Protein AF-0000000068866928 (afdb_homodimer)

Structure (mmCIF, N/CA/C/O backbone):
data_AF-0000000068866928-model_v1
#
loop_
_entity.id
_entity.type
_entity.pdbx_description
1 polymer 'YnfA family protein'
#
loop_
_atom_site.group_PDB
_atom_site.id
_atom_site.type_symbol
_atom_site.label_atom_id
_atom_site.label_alt_id
_atom_site.label_comp_id
_atom_site.label_asym_id
_atom_site.label_entity_id
_atom_site.label_seq_id
_atom_site.pdbx_PDB_ins_code
_atom_site.Cartn_x
_atom_site.Cartn_y
_atom_site.Cartn_z
_atom_site.occupancy
_atom_site.B_iso_or_equiv
_atom_site.auth_seq_id
_atom_site.auth_comp_id
_atom_site.auth_asym_id
_atom_site.auth_atom_id
_atom_site.pdbx_PDB_model_num
ATOM 1 N N . MET A 1 1 ? 13.344 -20.25 -12.562 1 47.78 1 MET A N 1
ATOM 2 C CA . MET A 1 1 ? 12.969 -19.422 -13.703 1 47.78 1 MET A CA 1
ATOM 3 C C . MET A 1 1 ? 14.117 -18.516 -14.117 1 47.78 1 MET A C 1
ATOM 5 O O . MET A 1 1 ? 14.695 -17.812 -13.281 1 47.78 1 MET A O 1
ATOM 9 N N . GLN A 1 2 ? 14.828 -18.75 -15.078 1 60.62 2 GLN A N 1
ATOM 10 C CA . GLN A 1 2 ? 15.898 -17.891 -15.562 1 60.62 2 GLN A CA 1
ATOM 11 C C . GLN A 1 2 ? 15.406 -16.469 -15.812 1 60.62 2 GLN A C 1
ATOM 13 O O . GLN A 1 2 ? 14.422 -16.266 -16.531 1 60.62 2 GLN A O 1
ATOM 18 N N . TRP A 1 3 ? 15.758 -15.547 -14.914 1 70.69 3 TRP A N 1
ATOM 19 C CA . TRP A 1 3 ? 15.352 -14.156 -15.055 1 70.69 3 TRP A CA 1
ATOM 20 C C . TRP A 1 3 ? 16.016 -13.516 -16.266 1 70.69 3 TRP A C 1
ATOM 22 O O . TRP A 1 3 ? 17.234 -13.531 -16.406 1 70.69 3 TRP A O 1
ATOM 32 N N . SER A 1 4 ? 15.172 -13.305 -17.344 1 85.62 4 SER A N 1
ATOM 33 C CA . SER A 1 4 ? 15.602 -12.531 -18.516 1 85.62 4 SER A CA 1
ATOM 34 C C . SER A 1 4 ? 15.414 -11.031 -18.281 1 85.62 4 SER A C 1
ATOM 36 O O . SER A 1 4 ? 14.719 -10.625 -17.344 1 85.62 4 SER A O 1
ATOM 38 N N . TYR A 1 5 ? 16.266 -10.242 -18.969 1 88.19 5 TYR A N 1
ATOM 39 C CA . TYR A 1 5 ? 16.156 -8.789 -18.875 1 88.19 5 TYR A CA 1
ATOM 40 C C . TYR A 1 5 ? 14.719 -8.344 -19.078 1 88.19 5 TYR A C 1
ATOM 42 O O . TYR A 1 5 ? 14.266 -7.387 -18.438 1 88.19 5 TYR A O 1
ATOM 50 N N . SER A 1 6 ? 14.07 -9.023 -19.938 1 89.75 6 SER A N 1
ATOM 51 C CA . SER A 1 6 ? 12.688 -8.672 -20.203 1 89.75 6 SER A CA 1
ATOM 52 C C . SER A 1 6 ? 11.805 -8.906 -18.984 1 89.75 6 SER A C 1
ATOM 54 O O . SER A 1 6 ? 10.922 -8.094 -18.688 1 89.75 6 SER A O 1
ATOM 56 N N . ARG A 1 7 ? 11.984 -10.023 -18.359 1 90.75 7 ARG A N 1
ATOM 57 C CA . ARG A 1 7 ? 11.203 -10.336 -17.172 1 90.75 7 ARG A CA 1
ATOM 58 C C . ARG A 1 7 ? 11.492 -9.336 -16.047 1 90.75 7 ARG A C 1
ATOM 60 O O . ARG A 1 7 ? 10.578 -8.898 -15.352 1 90.75 7 ARG A O 1
ATOM 67 N N . ILE A 1 8 ? 12.781 -9.047 -15.883 1 92.94 8 ILE A N 1
ATOM 68 C CA . ILE A 1 8 ? 13.164 -8.078 -14.859 1 92.94 8 ILE A CA 1
ATOM 69 C C . ILE A 1 8 ? 12.5 -6.734 -15.141 1 92.94 8 ILE A C 1
ATOM 71 O O . ILE A 1 8 ? 11.992 -6.082 -14.227 1 92.94 8 ILE A O 1
ATOM 75 N N . ALA A 1 9 ? 12.547 -6.371 -16.391 1 95.31 9 ALA A N 1
ATOM 76 C CA . ALA A 1 9 ? 11.914 -5.117 -16.781 1 95.31 9 ALA A CA 1
ATOM 77 C C . ALA A 1 9 ? 10.406 -5.156 -16.516 1 95.31 9 ALA A C 1
ATOM 79 O O . ALA A 1 9 ? 9.844 -4.191 -16 1 95.31 9 ALA A O 1
ATOM 80 N N . TYR A 1 10 ? 9.773 -6.305 -16.812 1 96.81 10 TYR A N 1
ATOM 81 C CA . TYR A 1 10 ? 8.336 -6.469 -16.625 1 96.81 10 TYR A CA 1
ATOM 82 C C . TYR A 1 10 ? 7.977 -6.355 -15.141 1 96.81 10 TYR A C 1
ATOM 84 O O . TYR A 1 10 ? 7.094 -5.578 -14.773 1 96.81 10 TYR A O 1
ATOM 92 N N . VAL A 1 11 ? 8.672 -6.996 -14.336 1 96.5 11 VAL A N 1
ATOM 93 C CA . VAL A 1 11 ? 8.438 -7 -12.898 1 96.5 11 VAL A CA 1
ATOM 94 C C . VAL A 1 11 ? 8.656 -5.598 -12.336 1 96.5 11 VAL A C 1
ATOM 96 O O . VAL A 1 11 ? 7.848 -5.109 -11.539 1 96.5 11 VAL A O 1
ATOM 99 N N . SER A 1 12 ? 9.742 -4.984 -12.812 1 96.69 12 SER A N 1
ATOM 100 C CA . SER A 1 12 ? 10.07 -3.648 -12.32 1 96.69 12 SER A CA 1
ATOM 101 C C . SER A 1 12 ? 8.992 -2.641 -12.695 1 96.69 12 SER A C 1
ATOM 103 O O . SER A 1 12 ? 8.625 -1.788 -11.883 1 96.69 12 SER A O 1
ATOM 105 N N . ILE A 1 13 ? 8.539 -2.734 -13.922 1 97.44 13 ILE A N 1
ATOM 106 C CA . ILE A 1 13 ? 7.523 -1.803 -14.383 1 97.44 13 ILE A CA 1
ATOM 107 C C . ILE A 1 13 ? 6.238 -1.996 -13.578 1 97.44 13 ILE A C 1
ATOM 109 O O . ILE A 1 13 ? 5.602 -1.022 -13.172 1 97.44 13 ILE A O 1
ATOM 113 N N . LEU A 1 14 ? 5.855 -3.256 -13.289 1 98.12 14 LEU A N 1
ATOM 114 C CA . LEU A 1 14 ? 4.645 -3.521 -12.523 1 98.12 14 LEU A CA 1
ATOM 115 C C . LEU A 1 14 ? 4.789 -3.016 -11.086 1 98.12 14 LEU A C 1
ATOM 117 O O . LEU A 1 14 ? 3.836 -2.484 -10.516 1 98.12 14 LEU A O 1
ATOM 121 N N . PHE A 1 15 ? 6.008 -3.15 -10.523 1 98 15 PHE A N 1
ATOM 122 C CA . PHE A 1 15 ? 6.234 -2.607 -9.188 1 98 15 PHE A CA 1
ATOM 123 C C . PHE A 1 15 ? 6.121 -1.088 -9.195 1 98 15 PHE A C 1
ATOM 125 O O . PHE A 1 15 ? 5.566 -0.498 -8.258 1 98 15 PHE A O 1
ATOM 132 N N . PHE A 1 16 ? 6.668 -0.508 -10.211 1 97.81 16 PHE A N 1
ATOM 133 C CA . PHE A 1 16 ? 6.605 0.945 -10.32 1 97.81 16 PHE A CA 1
ATOM 134 C C . PHE A 1 16 ? 5.164 1.419 -10.438 1 97.81 16 PHE A C 1
ATOM 136 O O . PHE A 1 16 ? 4.75 2.348 -9.742 1 97.81 16 PHE A O 1
ATOM 143 N N . VAL A 1 17 ? 4.398 0.777 -11.305 1 98.19 17 VAL A N 1
ATOM 144 C CA . VAL A 1 17 ? 2.996 1.132 -11.5 1 98.19 17 VAL A CA 1
ATOM 145 C C . VAL A 1 17 ? 2.219 0.921 -10.203 1 98.19 17 VAL A C 1
ATOM 147 O O . VAL A 1 17 ? 1.403 1.763 -9.82 1 98.19 17 VAL A O 1
ATOM 150 N N . ALA A 1 18 ? 2.42 -0.19 -9.516 1 98.44 18 ALA A N 1
ATOM 151 C CA . ALA A 1 18 ? 1.763 -0.458 -8.234 1 98.44 18 ALA A CA 1
ATOM 152 C C . ALA A 1 18 ? 2.07 0.638 -7.223 1 98.44 18 ALA A C 1
ATOM 154 O O . ALA A 1 18 ? 1.166 1.146 -6.555 1 98.44 18 ALA A O 1
ATOM 155 N N . GLY A 1 19 ? 3.365 1.014 -7.125 1 97.56 19 GLY A N 1
ATOM 156 C CA . GLY A 1 19 ? 3.77 2.057 -6.195 1 97.56 19 GLY A CA 1
ATOM 157 C C . GLY A 1 19 ? 3.109 3.393 -6.473 1 97.56 19 GLY A C 1
ATOM 158 O O . GLY A 1 19 ? 2.635 4.062 -5.555 1 97.56 19 GLY A O 1
ATOM 159 N N . VAL A 1 20 ? 3.078 3.76 -7.762 1 97.69 20 VAL A N 1
ATOM 160 C CA . VAL A 1 20 ? 2.463 5.027 -8.133 1 97.69 20 VAL A CA 1
ATOM 161 C C . VAL A 1 20 ? 0.973 5 -7.797 1 97.69 20 VAL A C 1
ATOM 163 O O . VAL A 1 20 ? 0.433 5.973 -7.266 1 97.69 20 VAL A O 1
ATOM 166 N N . ALA A 1 21 ? 0.333 3.938 -8.094 1 98.44 21 ALA A N 1
ATOM 167 C CA . ALA A 1 21 ? -1.096 3.824 -7.812 1 98.44 21 ALA A CA 1
ATOM 168 C C . ALA A 1 21 ? -1.36 3.834 -6.312 1 98.44 21 ALA A C 1
ATOM 170 O O . ALA A 1 21 ? -2.283 4.504 -5.84 1 98.44 21 ALA A O 1
ATOM 171 N N . GLU A 1 22 ? -0.583 3.066 -5.574 1 98.12 22 GLU A N 1
ATOM 172 C CA . GLU A 1 22 ? -0.757 2.99 -4.125 1 98.12 22 GLU A CA 1
ATOM 173 C C . GLU A 1 22 ? -0.469 4.336 -3.463 1 98.12 22 GLU A C 1
ATOM 175 O O . GLU A 1 22 ? -1.31 4.867 -2.736 1 98.12 22 GLU A O 1
ATOM 180 N N . ILE A 1 23 ? 0.694 4.895 -3.719 1 97.5 23 ILE A N 1
ATOM 181 C CA . ILE A 1 23 ? 1.122 6.148 -3.102 1 97.5 23 ILE A CA 1
ATOM 182 C C . ILE A 1 23 ? 0.256 7.297 -3.613 1 97.5 23 ILE A C 1
ATOM 184 O O . ILE A 1 23 ? -0.23 8.109 -2.826 1 97.5 23 ILE A O 1
ATOM 188 N N . GLY A 1 24 ? 0.06 7.352 -4.926 1 97.38 24 GLY A N 1
ATOM 189 C CA . GLY A 1 24 ? -0.782 8.383 -5.508 1 97.38 24 GLY A CA 1
ATOM 190 C C . GLY A 1 24 ? -2.217 8.328 -5.016 1 97.38 24 GLY A C 1
ATOM 191 O O . GLY A 1 24 ? -2.836 9.367 -4.777 1 97.38 24 GLY A O 1
ATOM 192 N N . GLY A 1 25 ? -2.762 7.102 -4.961 1 98.38 25 GLY A N 1
ATOM 193 C CA . GLY A 1 25 ? -4.102 6.953 -4.414 1 98.38 25 GLY A CA 1
ATOM 194 C C . GLY A 1 25 ? -4.215 7.43 -2.977 1 98.38 25 GLY A C 1
ATOM 195 O O . GLY A 1 25 ? -5.145 8.164 -2.631 1 98.38 25 GLY A O 1
ATOM 196 N N . GLY A 1 26 ? -3.297 7 -2.15 1 97.94 26 GLY A N 1
ATOM 197 C CA . GLY A 1 26 ? -3.264 7.48 -0.778 1 97.94 26 GLY A CA 1
ATOM 198 C C . GLY A 1 26 ? -3.105 8.984 -0.678 1 97.94 26 GLY A C 1
ATOM 199 O O . GLY A 1 26 ? -3.732 9.625 0.168 1 97.94 26 GLY A O 1
ATOM 200 N N . TRP A 1 27 ? -2.252 9.484 -1.538 1 97.12 27 TRP A N 1
ATOM 201 C CA . TRP A 1 27 ? -2.012 10.922 -1.559 1 97.12 27 TRP A CA 1
ATOM 202 C C . TRP A 1 27 ? -3.289 11.688 -1.903 1 97.12 27 TRP A C 1
ATOM 204 O O . TRP A 1 27 ? -3.582 12.727 -1.306 1 97.12 27 TRP A O 1
ATOM 214 N N . LEU A 1 28 ? -4.062 11.203 -2.855 1 98.06 28 LEU A N 1
ATOM 215 C CA . LEU A 1 28 ? -5.316 11.844 -3.229 1 98.06 28 LEU A CA 1
ATOM 216 C C . LEU A 1 28 ? -6.293 11.859 -2.057 1 98.06 28 LEU A C 1
ATOM 218 O O . LEU A 1 28 ? -6.957 12.867 -1.806 1 98.06 28 LEU A O 1
ATOM 222 N N . VAL A 1 29 ? -6.375 10.781 -1.363 1 98.56 29 VAL A N 1
ATOM 223 C CA . VAL A 1 29 ? -7.234 10.719 -0.187 1 98.56 29 VAL A CA 1
ATOM 224 C C . VAL A 1 29 ? -6.746 11.711 0.865 1 98.56 29 VAL A C 1
ATOM 226 O O . VAL A 1 29 ? -7.543 12.438 1.463 1 98.56 29 VAL A O 1
ATOM 229 N N . TRP A 1 30 ? -5.426 11.758 1.027 1 97.69 30 TRP A N 1
ATOM 230 C CA . TRP A 1 30 ? -4.785 12.688 1.951 1 97.69 30 TRP A CA 1
ATOM 231 C C . TRP A 1 30 ? -5.148 14.133 1.611 1 97.69 30 TRP A C 1
ATOM 233 O O . TRP A 1 30 ? -5.477 14.922 2.5 1 97.69 30 TRP A O 1
ATOM 243 N N . GLN A 1 31 ? -5.164 14.453 0.344 1 97.19 31 GLN A N 1
ATOM 244 C CA . GLN A 1 31 ? -5.5 15.805 -0.1 1 97.19 31 GLN A CA 1
ATOM 245 C C . GLN A 1 31 ? -6.934 16.172 0.275 1 97.19 31 GLN A C 1
ATOM 247 O O . GLN A 1 31 ? -7.199 17.281 0.718 1 97.19 31 GLN A O 1
ATOM 252 N N . ALA A 1 32 ? -7.773 15.281 0.101 1 97.88 32 ALA A N 1
ATOM 253 C CA . ALA A 1 32 ? -9.188 15.531 0.375 1 97.88 32 ALA A CA 1
ATOM 254 C C . ALA A 1 32 ? -9.438 15.68 1.873 1 97.88 32 ALA A C 1
ATOM 256 O O . ALA A 1 32 ? -10.258 16.5 2.291 1 97.88 32 ALA A O 1
ATOM 257 N N . VAL A 1 33 ? -8.711 14.984 2.646 1 97.69 33 VAL A N 1
ATOM 258 C CA . VAL A 1 33 ? -9.031 14.891 4.066 1 97.69 33 VAL A CA 1
ATOM 259 C C . VAL A 1 33 ? -8.203 15.906 4.852 1 97.69 33 VAL A C 1
ATOM 261 O O . VAL A 1 33 ? -8.711 16.531 5.785 1 97.69 33 VAL A O 1
ATOM 264 N N . ARG A 1 34 ? -6.934 16.094 4.383 1 96.06 34 ARG A N 1
ATOM 265 C CA . ARG A 1 34 ? -6.023 16.859 5.227 1 96.06 34 ARG A CA 1
ATOM 266 C C . ARG A 1 34 ? -5.699 18.203 4.594 1 96.06 34 ARG A C 1
ATOM 268 O O . ARG A 1 34 ? -5.273 19.125 5.285 1 96.06 34 ARG A O 1
ATOM 275 N N . GLU A 1 35 ? -5.895 18.312 3.344 1 94.75 35 GLU A N 1
ATOM 276 C CA . GLU A 1 35 ? -5.379 19.484 2.66 1 94.75 35 GLU A CA 1
ATOM 277 C C . GLU A 1 35 ? -6.504 20.281 2.012 1 94.75 35 GLU A C 1
ATOM 279 O O . GLU A 1 35 ? -6.285 20.984 1.02 1 94.75 35 GLU A O 1
ATOM 284 N N . GLN A 1 36 ? -7.758 20.078 2.418 1 95 36 GLN A N 1
ATOM 285 C CA . GLN A 1 36 ? -8.914 20.891 2.076 1 95 36 GLN A CA 1
ATOM 286 C C . GLN A 1 36 ? -9.234 20.812 0.587 1 95 36 GLN A C 1
ATOM 288 O O . GLN A 1 36 ? -9.734 21.766 -0.005 1 95 36 GLN A O 1
ATOM 293 N N . LYS A 1 37 ? -8.812 19.828 -0.097 1 96.62 37 LYS A N 1
ATOM 294 C CA . LYS A 1 37 ? -9.242 19.578 -1.469 1 96.62 37 LYS A CA 1
ATOM 295 C C . LYS A 1 37 ? -10.648 18.984 -1.503 1 96.62 37 LYS A C 1
ATOM 297 O O . LYS A 1 37 ? -11.172 18.562 -0.473 1 96.62 37 LYS A O 1
ATOM 302 N N . PRO A 1 38 ? -11.273 19.156 -2.676 1 98.19 38 PRO A N 1
ATOM 303 C CA . PRO A 1 38 ? -12.648 18.641 -2.766 1 98.19 38 PRO A CA 1
ATOM 304 C C . PRO A 1 38 ? -12.742 17.156 -2.439 1 98.19 38 PRO A C 1
ATOM 306 O O . PRO A 1 38 ? -11.773 16.406 -2.631 1 98.19 38 PRO A O 1
ATOM 309 N N . ARG A 1 39 ? -13.852 16.75 -1.96 1 97.31 39 ARG A N 1
ATOM 310 C CA . ARG A 1 39 ? -14.094 15.383 -1.49 1 97.31 39 ARG A CA 1
ATOM 311 C C . ARG A 1 39 ? -13.914 14.375 -2.619 1 97.31 39 ARG A C 1
ATOM 313 O O . ARG A 1 39 ? -13.539 13.227 -2.379 1 97.31 39 ARG A O 1
ATOM 320 N N . TRP A 1 40 ? -14.164 14.828 -3.842 1 98.25 40 TRP A N 1
ATOM 321 C CA . TRP A 1 40 ? -14.086 13.859 -4.934 1 98.25 40 TRP A CA 1
ATOM 322 C C . TRP A 1 40 ? -12.648 13.383 -5.133 1 98.25 40 TRP A C 1
ATOM 324 O O . TRP A 1 40 ? -12.414 12.352 -5.77 1 98.25 40 TRP A O 1
ATOM 334 N N . TRP A 1 41 ? -11.602 14 -4.609 1 98.56 41 TRP A N 1
ATOM 335 C CA . TRP A 1 41 ? -10.234 13.5 -4.613 1 98.56 41 TRP A CA 1
ATOM 336 C C . TRP A 1 41 ? -10.133 12.18 -3.85 1 98.56 41 TRP A C 1
ATOM 338 O O . TRP A 1 41 ? -9.344 11.305 -4.211 1 98.56 41 TRP A O 1
ATOM 348 N N . ALA A 1 42 ? -10.938 12.07 -2.807 1 98.69 42 ALA A N 1
ATOM 349 C CA . ALA A 1 42 ? -10.945 10.828 -2.045 1 98.69 42 ALA A CA 1
ATOM 350 C C . ALA A 1 42 ? -11.586 9.703 -2.848 1 98.69 42 ALA A C 1
ATOM 352 O O . ALA A 1 42 ? -11.156 8.547 -2.762 1 98.69 42 ALA A O 1
ATOM 353 N N . VAL A 1 43 ? -12.625 10.047 -3.582 1 98.69 43 VAL A N 1
ATOM 354 C CA . VAL A 1 43 ? -13.281 9.062 -4.43 1 98.69 43 VAL A CA 1
ATOM 355 C C . VAL A 1 43 ? -12.32 8.578 -5.512 1 98.69 43 VAL A C 1
ATOM 357 O O . VAL A 1 43 ? -12.172 7.375 -5.73 1 98.69 43 VAL A O 1
ATOM 360 N N . ALA A 1 44 ? -11.672 9.547 -6.152 1 98.75 44 ALA A N 1
ATOM 361 C CA . ALA A 1 44 ? -10.664 9.211 -7.16 1 98.75 44 ALA A CA 1
ATOM 362 C C . ALA A 1 44 ? -9.539 8.383 -6.551 1 98.75 44 ALA A C 1
ATOM 364 O O . ALA A 1 44 ? -9.109 7.379 -7.133 1 98.75 44 ALA A O 1
ATOM 365 N N . GLY A 1 45 ? -9.062 8.781 -5.355 1 98.81 45 GLY A N 1
ATOM 366 C CA . GLY A 1 45 ? -8.016 8.031 -4.668 1 98.81 45 GLY A CA 1
ATOM 367 C C . GLY A 1 45 ? -8.422 6.613 -4.32 1 98.81 45 GLY A C 1
ATOM 368 O O . GLY A 1 45 ? -7.641 5.68 -4.492 1 98.81 45 GLY A O 1
ATOM 369 N N . GLY A 1 46 ? -9.648 6.449 -3.826 1 98.81 46 GLY A N 1
ATOM 370 C CA . GLY A 1 46 ? -10.18 5.121 -3.562 1 98.81 46 GLY A CA 1
ATOM 371 C C . GLY A 1 46 ? -10.195 4.23 -4.793 1 98.81 46 GLY A C 1
ATOM 372 O O . GLY A 1 46 ? -9.797 3.064 -4.727 1 98.81 46 GLY A O 1
ATOM 373 N N . ALA A 1 47 ? -10.695 4.805 -5.93 1 98.81 47 ALA A N 1
ATOM 374 C CA . ALA A 1 47 ? -10.719 4.051 -7.18 1 98.81 47 ALA A CA 1
ATOM 375 C C . ALA A 1 47 ? -9.312 3.627 -7.594 1 98.81 47 ALA A C 1
ATOM 377 O O . ALA A 1 47 ? -9.102 2.494 -8.031 1 98.81 47 ALA A O 1
ATOM 378 N N . VAL A 1 48 ? -8.352 4.5 -7.449 1 98.88 48 VAL A N 1
ATOM 379 C CA . VAL A 1 48 ? -6.961 4.219 -7.805 1 98.88 48 VAL A CA 1
ATOM 380 C C . VAL A 1 48 ? -6.41 3.123 -6.895 1 98.88 48 VAL A C 1
ATOM 382 O O . VAL A 1 48 ? -5.68 2.238 -7.352 1 98.88 48 VAL A O 1
ATOM 385 N N . LEU A 1 49 ? -6.789 3.145 -5.621 1 98.88 49 LEU A N 1
ATOM 386 C CA . LEU A 1 49 ? -6.336 2.135 -4.672 1 98.88 49 LEU A CA 1
ATOM 387 C C . LEU A 1 49 ? -6.922 0.768 -5.016 1 98.88 49 LEU A C 1
ATOM 389 O O . LEU A 1 49 ? -6.254 -0.256 -4.852 1 98.88 49 LEU A O 1
ATOM 393 N N . VAL A 1 50 ? -8.141 0.76 -5.453 1 98.88 50 VAL A N 1
ATOM 394 C CA . VAL A 1 50 ? -8.727 -0.501 -5.898 1 98.88 50 VAL A CA 1
ATOM 395 C C . VAL A 1 50 ? -7.949 -1.034 -7.098 1 98.88 50 VAL A C 1
ATOM 397 O O . VAL A 1 50 ? -7.613 -2.219 -7.152 1 98.88 50 VAL A O 1
ATOM 400 N N . LEU A 1 51 ? -7.672 -0.158 -8.055 1 98.69 51 LEU A N 1
ATOM 401 C CA . LEU A 1 51 ? -6.883 -0.56 -9.211 1 98.69 51 LEU A CA 1
ATOM 402 C C . LEU A 1 51 ? -5.516 -1.083 -8.789 1 98.69 51 LEU A C 1
ATOM 404 O O . LEU A 1 51 ? -5.023 -2.07 -9.336 1 98.69 51 LEU A O 1
ATOM 408 N N . TYR A 1 52 ? -4.824 -0.41 -7.797 1 98.75 52 TYR A N 1
ATOM 409 C CA . TYR A 1 52 ? -3.561 -0.884 -7.238 1 98.75 52 TYR A CA 1
ATOM 410 C C . TYR A 1 52 ? -3.67 -2.34 -6.801 1 98.75 52 TYR A C 1
ATOM 412 O O . TYR A 1 52 ? -2.75 -3.133 -7.023 1 98.75 52 TYR A O 1
ATOM 420 N N . GLY A 1 53 ? -4.754 -2.742 -6.137 1 98.56 53 GLY A N 1
ATOM 421 C CA . GLY A 1 53 ? -4.93 -4.094 -5.629 1 98.56 53 GLY A CA 1
ATOM 422 C C . GLY A 1 53 ? -4.844 -5.152 -6.711 1 98.56 53 GLY A C 1
ATOM 423 O O . GLY A 1 53 ? -4.547 -6.312 -6.43 1 98.56 53 GLY A O 1
ATOM 424 N N . PHE A 1 54 ? -5.098 -4.766 -7.988 1 98.75 54 PHE A N 1
ATOM 425 C CA . PHE A 1 54 ? -5.098 -5.727 -9.086 1 98.75 54 PHE A CA 1
ATOM 426 C C . PHE A 1 54 ? -3.719 -5.809 -9.734 1 98.75 54 PHE A C 1
ATOM 428 O O . PHE A 1 54 ? -3.393 -6.797 -10.391 1 98.75 54 PHE A O 1
ATOM 435 N N . VAL A 1 55 ? -2.877 -4.855 -9.562 1 98.56 55 VAL A N 1
ATOM 436 C CA . VAL A 1 55 ? -1.59 -4.797 -10.25 1 98.56 55 VAL A CA 1
ATOM 437 C C . VAL A 1 55 ? -0.698 -5.941 -9.773 1 98.56 55 VAL A C 1
ATOM 439 O O . VAL A 1 55 ? -0.079 -6.633 -10.578 1 98.56 55 VAL A O 1
ATOM 442 N N . PRO A 1 56 ? -0.582 -6.254 -8.422 1 97.62 56 PRO A N 1
ATOM 443 C CA . PRO A 1 56 ? 0.246 -7.371 -7.961 1 97.62 56 PRO A CA 1
ATOM 444 C C . PRO A 1 56 ? -0.176 -8.711 -8.57 1 97.62 56 PRO A C 1
ATOM 446 O O . PRO A 1 56 ? 0.651 -9.609 -8.719 1 97.62 56 PRO A O 1
ATOM 449 N N . THR A 1 57 ? -1.414 -8.812 -8.938 1 98.06 57 THR A N 1
ATOM 450 C CA . THR A 1 57 ? -1.889 -10.086 -9.469 1 98.06 57 THR A CA 1
ATOM 451 C C . THR A 1 57 ? -1.325 -10.336 -10.867 1 98.06 57 THR A C 1
ATOM 453 O O . THR A 1 57 ? -1.401 -11.453 -11.383 1 98.06 57 THR A O 1
ATOM 456 N N . LEU A 1 58 ? -0.712 -9.383 -11.469 1 97.62 58 LEU A N 1
ATOM 457 C CA . LEU A 1 58 ? -0.13 -9.508 -12.797 1 97.62 58 LEU A CA 1
ATOM 458 C C . LEU A 1 58 ? 1.328 -9.945 -12.711 1 97.62 58 LEU A C 1
ATOM 460 O O . LEU A 1 58 ? 1.957 -10.227 -13.734 1 97.62 58 LEU A O 1
ATOM 464 N N . GLN A 1 59 ? 1.834 -10.039 -11.523 1 97 59 GLN A N 1
ATOM 465 C CA . GLN A 1 59 ? 3.232 -10.406 -11.312 1 97 59 GLN A CA 1
ATOM 466 C C . GLN A 1 59 ? 3.459 -11.891 -11.562 1 97 59 GLN A C 1
ATOM 468 O O . GLN A 1 59 ? 2.586 -12.711 -11.281 1 97 59 GLN A O 1
ATOM 473 N N . PRO A 1 60 ? 4.621 -12.25 -12.047 1 94.12 60 PRO A N 1
ATOM 474 C CA . PRO A 1 60 ? 4.898 -13.672 -12.289 1 94.12 60 PRO A CA 1
ATOM 475 C C . PRO A 1 60 ? 5.184 -14.438 -11 1 94.12 60 PRO A C 1
ATOM 477 O O . PRO A 1 60 ? 5.117 -15.672 -10.984 1 94.12 60 PRO A O 1
ATOM 480 N N . LEU A 1 61 ? 5.543 -13.781 -9.961 1 88.38 61 LEU A N 1
ATOM 481 C CA . LEU A 1 61 ? 5.734 -14.43 -8.664 1 88.38 61 LEU A CA 1
ATOM 482 C C . LEU A 1 61 ? 4.414 -14.961 -8.125 1 88.38 61 LEU A C 1
ATOM 484 O O . LEU A 1 61 ? 3.389 -14.281 -8.188 1 88.38 61 LEU A O 1
ATOM 488 N N . ASN A 1 62 ? 4.434 -16.156 -7.582 1 88.94 62 ASN A N 1
ATOM 489 C CA . ASN A 1 62 ? 3.191 -16.812 -7.191 1 88.94 62 ASN A CA 1
ATOM 490 C C . ASN A 1 62 ? 2.996 -16.797 -5.68 1 88.94 62 ASN A C 1
ATOM 492 O O . ASN A 1 62 ? 1.983 -17.281 -5.168 1 88.94 62 ASN A O 1
ATOM 496 N N . ASP A 1 63 ? 3.871 -16.25 -4.984 1 87.75 63 ASP A N 1
ATOM 497 C CA . ASP A 1 63 ? 3.783 -16.156 -3.531 1 87.75 63 ASP A CA 1
ATOM 498 C C . ASP A 1 63 ? 3.49 -14.719 -3.094 1 87.75 63 ASP A C 1
ATOM 500 O O . ASP A 1 63 ? 4.355 -13.844 -3.191 1 87.75 63 ASP A O 1
ATOM 504 N N . PHE A 1 64 ? 2.277 -14.555 -2.572 1 91.94 64 PHE A N 1
ATOM 505 C CA . PHE A 1 64 ? 1.803 -13.219 -2.244 1 91.94 64 PHE A CA 1
ATOM 506 C C . PHE A 1 64 ? 2.699 -12.562 -1.196 1 91.94 64 PHE A C 1
ATOM 508 O O . PHE A 1 64 ? 3.135 -11.422 -1.366 1 91.94 64 PHE A O 1
ATOM 515 N N . GLY A 1 65 ? 2.969 -13.289 -0.097 1 89.25 65 GLY A N 1
ATOM 516 C CA . GLY A 1 65 ? 3.787 -12.734 0.969 1 89.25 65 GLY A CA 1
ATOM 517 C C . GLY A 1 65 ? 5.16 -12.297 0.499 1 89.25 65 GLY A C 1
ATOM 518 O O . GLY A 1 65 ? 5.629 -11.211 0.851 1 89.25 65 GLY A O 1
ATOM 519 N N . ARG A 1 66 ? 5.77 -13.117 -0.317 1 88.44 66 ARG A N 1
ATOM 520 C CA . ARG A 1 66 ? 7.078 -12.797 -0.87 1 88.44 66 ARG A CA 1
ATOM 521 C C . ARG A 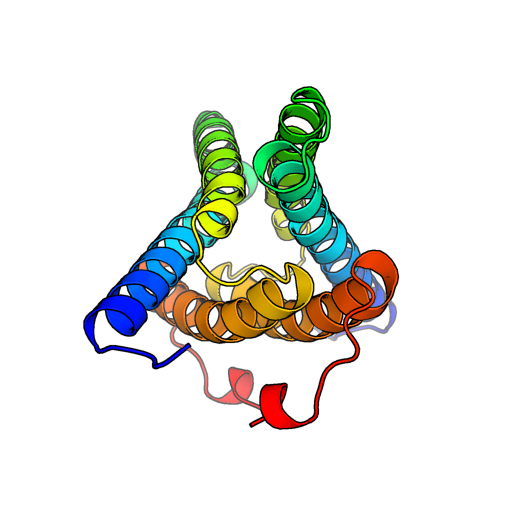1 66 ? 6.992 -11.602 -1.818 1 88.44 66 ARG A C 1
ATOM 523 O O . ARG A 1 66 ? 7.863 -10.734 -1.812 1 88.44 66 ARG A O 1
ATOM 530 N N . LEU A 1 67 ? 6.031 -11.625 -2.615 1 93.31 67 LEU A N 1
ATOM 531 C CA . LEU A 1 67 ? 5.824 -10.539 -3.566 1 93.31 67 LEU A CA 1
ATOM 532 C C . LEU A 1 67 ? 5.711 -9.203 -2.846 1 93.31 67 LEU A C 1
ATOM 534 O O . LEU A 1 67 ? 6.367 -8.227 -3.225 1 93.31 67 LEU A O 1
ATOM 538 N N . TYR A 1 68 ? 4.898 -9.188 -1.787 1 95.25 68 TYR A N 1
ATOM 539 C CA . TYR A 1 68 ? 4.684 -7.945 -1.051 1 95.25 68 TYR A CA 1
ATOM 540 C C . TYR A 1 68 ? 5.941 -7.543 -0.291 1 95.25 68 TYR A C 1
ATOM 542 O O . TYR A 1 68 ? 6.23 -6.352 -0.148 1 95.25 68 TYR A O 1
ATOM 550 N N . ALA A 1 69 ? 6.734 -8.484 0.152 1 91.88 69 ALA A N 1
ATOM 551 C CA . ALA A 1 69 ? 7.98 -8.156 0.842 1 91.88 69 ALA A CA 1
ATOM 552 C C . ALA A 1 69 ? 8.969 -7.492 -0.103 1 91.88 69 ALA A C 1
ATOM 554 O O . ALA A 1 69 ? 9.609 -6.496 0.256 1 91.88 69 ALA A O 1
ATOM 555 N N . VAL A 1 70 ? 9.086 -7.996 -1.261 1 92.25 70 VAL A N 1
ATOM 556 C CA . VAL A 1 70 ? 9.977 -7.418 -2.258 1 92.25 70 VAL A CA 1
ATOM 557 C C . VAL A 1 70 ? 9.469 -6.043 -2.682 1 92.25 70 VAL A C 1
ATOM 559 O O . VAL A 1 70 ? 10.242 -5.09 -2.785 1 92.25 70 VAL A O 1
ATOM 562 N N . TYR A 1 71 ? 8.25 -5.977 -2.805 1 95.44 71 TYR A N 1
ATOM 563 C CA . TYR A 1 71 ? 7.621 -4.719 -3.189 1 95.44 71 TYR A CA 1
ATOM 564 C C . TYR A 1 71 ? 7.844 -3.65 -2.127 1 95.44 71 TYR A C 1
ATOM 566 O O . TYR A 1 71 ? 8.008 -2.473 -2.449 1 95.44 71 TYR A O 1
ATOM 574 N N . GLY A 1 72 ? 7.746 -4.027 -0.842 1 93.38 72 GLY A N 1
ATOM 575 C CA . GLY A 1 72 ? 7.957 -3.072 0.235 1 93.38 72 GLY A CA 1
ATOM 576 C C . GLY A 1 72 ? 9.258 -2.301 0.103 1 93.38 72 GLY A C 1
ATOM 577 O O . GLY A 1 72 ? 9.312 -1.113 0.431 1 93.38 72 GLY A O 1
ATOM 578 N N . GLY A 1 73 ? 10.266 -3.008 -0.359 1 90.94 73 GLY A N 1
ATOM 579 C CA . GLY A 1 73 ? 11.523 -2.318 -0.601 1 90.94 73 GLY A CA 1
ATOM 580 C C . GLY A 1 73 ? 11.406 -1.228 -1.649 1 90.94 73 GLY A C 1
ATOM 581 O O . GLY A 1 73 ? 11.891 -0.112 -1.446 1 90.94 73 GLY A O 1
ATOM 582 N N . VAL A 1 74 ? 10.82 -1.476 -2.717 1 93.88 74 VAL A N 1
ATOM 583 C CA . VAL A 1 74 ? 10.602 -0.517 -3.795 1 93.88 74 VAL A CA 1
ATOM 584 C C . VAL A 1 74 ? 9.719 0.626 -3.303 1 93.88 74 VAL A C 1
ATOM 586 O O . VAL A 1 74 ? 9.984 1.795 -3.592 1 93.88 74 VAL A O 1
ATOM 589 N N . PHE A 1 75 ? 8.836 0.317 -2.521 1 94.88 75 PHE A N 1
ATOM 590 C CA . PHE A 1 75 ? 7.863 1.25 -1.97 1 94.88 75 PHE A CA 1
ATOM 591 C C . PHE A 1 75 ? 8.555 2.342 -1.162 1 94.88 75 PHE A C 1
ATOM 593 O O . PHE A 1 75 ? 8.211 3.52 -1.276 1 94.88 75 PHE A O 1
ATOM 600 N N . ILE A 1 76 ? 9.461 1.964 -0.354 1 92.69 76 ILE A N 1
ATOM 601 C CA . ILE A 1 76 ? 10.156 2.926 0.494 1 92.69 76 ILE A CA 1
ATOM 602 C C . ILE A 1 76 ? 10.859 3.965 -0.376 1 92.69 76 ILE A C 1
ATOM 604 O O . ILE A 1 76 ? 10.727 5.168 -0.148 1 92.69 76 ILE A O 1
ATOM 608 N N . GLY A 1 77 ? 11.602 3.479 -1.375 1 91.88 77 GLY A N 1
ATOM 609 C CA . GLY A 1 77 ? 12.266 4.398 -2.283 1 91.88 77 GLY A CA 1
ATOM 610 C C . GLY A 1 77 ? 11.305 5.32 -3.01 1 91.88 77 GLY A C 1
ATOM 611 O O . GLY A 1 77 ? 11.539 6.527 -3.098 1 91.88 77 GLY A O 1
ATOM 612 N N . MET A 1 78 ? 10.258 4.789 -3.451 1 95.25 78 MET A N 1
ATOM 613 C CA . MET A 1 78 ? 9.281 5.566 -4.203 1 95.25 78 MET A CA 1
ATOM 614 C C . MET A 1 78 ? 8.578 6.578 -3.299 1 95.25 78 MET A C 1
ATOM 616 O O . MET A 1 78 ? 8.203 7.664 -3.746 1 95.25 78 MET A O 1
ATOM 620 N N . SER A 1 79 ? 8.414 6.262 -2.043 1 92.81 79 SER A N 1
ATOM 621 C CA . SER A 1 79 ? 7.773 7.191 -1.124 1 92.81 79 SER A CA 1
ATOM 622 C C . SER A 1 79 ? 8.633 8.438 -0.908 1 92.81 79 SER A C 1
ATOM 624 O O . SER A 1 79 ? 8.102 9.547 -0.79 1 92.81 79 SER A O 1
ATOM 626 N N . PHE A 1 80 ? 9.93 8.258 -0.785 1 88.44 80 PHE A N 1
ATOM 627 C CA . PHE A 1 80 ? 10.812 9.406 -0.637 1 88.44 80 PHE A CA 1
ATOM 628 C C . PHE A 1 80 ? 10.789 10.273 -1.893 1 88.44 80 PHE A C 1
ATOM 630 O O . PHE A 1 80 ? 10.734 11.5 -1.806 1 88.44 80 PHE A O 1
ATOM 637 N N . VAL A 1 81 ? 10.906 9.617 -3.031 1 92.06 81 VAL A N 1
ATOM 638 C CA . VAL A 1 81 ? 10.875 10.336 -4.297 1 92.06 81 VAL A CA 1
ATOM 639 C C . VAL A 1 81 ? 9.562 11.109 -4.418 1 92.06 81 VAL A C 1
ATOM 641 O O . VAL A 1 81 ? 9.547 12.266 -4.828 1 92.06 81 VAL A O 1
ATOM 644 N N . TRP A 1 82 ? 8.453 10.508 -3.998 1 92.44 82 TRP A N 1
ATOM 645 C CA . TRP A 1 82 ? 7.141 11.141 -4.031 1 92.44 82 TRP A CA 1
ATOM 646 C C . TRP A 1 82 ? 7.113 12.383 -3.143 1 92.44 82 TRP A C 1
ATOM 648 O O . TRP A 1 82 ? 6.645 13.445 -3.559 1 92.44 82 TRP A O 1
ATOM 658 N N . GLY A 1 83 ? 7.582 12.219 -1.952 1 86.25 83 GLY A N 1
ATOM 659 C CA . GLY A 1 83 ? 7.648 13.352 -1.045 1 86.25 83 GLY A CA 1
ATOM 660 C C . GLY A 1 83 ? 8.469 14.508 -1.589 1 86.25 83 GLY A C 1
ATOM 661 O O . GLY A 1 83 ? 8.094 15.672 -1.431 1 86.25 83 GLY A O 1
ATOM 662 N N . TYR A 1 84 ? 9.523 14.148 -2.168 1 85.81 84 TYR A N 1
ATOM 663 C CA . TYR A 1 84 ? 10.391 15.164 -2.754 1 85.81 84 TYR A CA 1
ATOM 664 C C . TYR A 1 84 ? 9.688 15.898 -3.889 1 85.81 84 TYR A C 1
ATOM 666 O O . TYR A 1 84 ? 9.742 17.125 -3.967 1 85.81 84 TYR A O 1
ATOM 674 N N . LEU A 1 85 ? 9 15.227 -4.695 1 87.38 85 LEU A N 1
ATOM 675 C CA . LEU A 1 85 ? 8.406 15.781 -5.906 1 87.38 85 LEU A CA 1
ATOM 676 C C . LEU A 1 85 ? 7.098 16.5 -5.586 1 87.38 85 LEU A C 1
ATOM 678 O O . LEU A 1 85 ? 6.777 17.516 -6.195 1 87.38 85 LEU A O 1
ATOM 682 N N . PHE A 1 86 ? 6.324 16.016 -4.613 1 83.88 86 PHE A N 1
ATOM 683 C CA . PHE A 1 86 ? 4.949 16.484 -4.492 1 83.88 86 PHE A CA 1
ATOM 684 C C . PHE A 1 86 ? 4.738 17.203 -3.168 1 83.88 86 PHE A C 1
ATOM 686 O O . PHE A 1 86 ? 3.852 18.047 -3.053 1 83.88 86 PHE A O 1
ATOM 693 N N . ASP A 1 87 ? 5.551 16.828 -2.18 1 76.06 87 ASP A N 1
ATOM 694 C CA . ASP A 1 87 ? 5.305 17.422 -0.869 1 76.06 87 ASP A CA 1
ATOM 695 C C . ASP A 1 87 ? 6.371 18.453 -0.521 1 76.06 87 ASP A C 1
ATOM 697 O O . ASP A 1 87 ? 6.25 19.172 0.474 1 76.06 87 ASP A O 1
ATOM 701 N N . GLY A 1 88 ? 7.312 18.578 -1.352 1 73.69 88 GLY A N 1
ATOM 702 C CA . GLY A 1 88 ? 8.359 19.547 -1.124 1 73.69 88 GLY A CA 1
ATOM 703 C C . GLY A 1 88 ? 9.281 19.188 0.02 1 73.69 88 GLY A C 1
ATOM 704 O O . GLY A 1 88 ? 9.938 20.047 0.601 1 73.69 88 GLY A O 1
ATOM 705 N N . ILE A 1 89 ? 9.055 17.969 0.596 1 64.69 89 ILE A N 1
ATOM 706 C CA . ILE A 1 89 ? 9.852 17.562 1.751 1 64.69 89 ILE A CA 1
ATOM 707 C C . ILE A 1 89 ? 11.172 16.953 1.281 1 64.69 89 ILE A C 1
ATOM 709 O O . ILE A 1 89 ? 11.195 16.156 0.348 1 64.69 89 ILE A O 1
ATOM 713 N N . VAL A 1 90 ? 12.25 17.688 1.647 1 57.56 90 VAL A N 1
ATOM 714 C CA . VAL A 1 90 ? 13.594 17.188 1.393 1 57.56 90 VAL A CA 1
ATOM 715 C C . VAL A 1 90 ? 13.984 16.188 2.48 1 57.56 90 VAL A C 1
ATOM 717 O O . VAL A 1 90 ? 13.805 16.453 3.672 1 57.56 90 VAL A O 1
ATOM 720 N N . PRO A 1 91 ? 14.047 14.82 2.094 1 55.59 91 PRO A N 1
ATOM 721 C CA . PRO A 1 91 ? 14.461 13.828 3.09 1 55.59 91 PRO A CA 1
ATOM 722 C C . PRO A 1 91 ? 15.578 14.336 3.994 1 55.59 91 PRO A C 1
ATOM 724 O O . PRO A 1 91 ? 16.562 14.906 3.51 1 55.59 91 PRO A O 1
ATOM 727 N N . ASP A 1 92 ? 15.242 14.719 5.141 1 50.41 92 ASP A N 1
ATOM 728 C CA . ASP A 1 92 ? 16.344 15.016 6.047 1 50.41 92 ASP A CA 1
ATOM 729 C C . ASP A 1 92 ? 17.062 13.734 6.484 1 50.41 92 ASP A C 1
ATOM 731 O O . ASP A 1 92 ? 16.484 12.648 6.434 1 50.41 92 ASP A O 1
ATOM 735 N N . THR A 1 93 ? 18.328 13.773 6.656 1 45.81 93 THR A N 1
ATOM 736 C CA . THR A 1 93 ? 19.297 12.734 6.98 1 45.81 93 THR A CA 1
ATOM 737 C C . THR A 1 93 ? 18.719 11.773 8.023 1 45.81 93 THR A C 1
ATOM 739 O O . THR A 1 93 ? 19.203 10.648 8.164 1 45.81 93 THR A O 1
ATOM 742 N N . GLY A 1 94 ? 17.969 12.055 8.945 1 43.72 94 GLY A N 1
ATOM 743 C CA . GLY A 1 94 ? 17.5 11.18 10.008 1 43.72 94 GLY A CA 1
ATOM 744 C C . GLY A 1 94 ? 16.531 10.117 9.516 1 43.72 94 GLY A C 1
ATOM 745 O O . GLY A 1 94 ? 16.109 9.25 10.281 1 43.72 94 GLY A O 1
ATOM 746 N N . ASP A 1 95 ? 15.867 10.172 8.492 1 47.16 95 ASP A N 1
ATOM 747 C CA . ASP A 1 95 ? 14.898 9.25 7.91 1 47.16 95 ASP A CA 1
ATOM 748 C C . ASP A 1 95 ? 15.562 7.93 7.512 1 47.16 95 ASP A C 1
ATOM 750 O O . ASP A 1 95 ? 14.883 6.914 7.348 1 47.16 95 ASP A O 1
ATOM 754 N N . TRP A 1 96 ? 16.797 8.023 7.219 1 36.53 96 TRP A N 1
ATOM 755 C CA . TRP A 1 96 ? 17.562 6.848 6.809 1 36.53 96 TRP A CA 1
ATOM 756 C C . TRP A 1 96 ? 17.859 5.957 8.008 1 36.53 96 TRP A C 1
ATOM 758 O O . TRP A 1 96 ? 18.312 4.82 7.844 1 36.53 96 TRP A O 1
ATOM 768 N N . VAL A 1 97 ? 17.953 6.488 9.25 1 34.12 97 VAL A N 1
ATOM 769 C CA . VAL A 1 97 ? 18.516 5.691 10.336 1 34.12 97 VAL A CA 1
ATOM 770 C C . VAL A 1 97 ? 17.406 4.863 10.992 1 34.12 97 VAL A C 1
ATOM 772 O O . VAL A 1 97 ? 16.312 5.367 11.242 1 34.12 97 VAL A O 1
ATOM 775 N N . MET B 1 1 ? 7.445 17.875 18.938 1 47.94 1 MET B N 1
ATOM 776 C CA . MET B 1 1 ? 6.375 17.172 19.625 1 47.94 1 MET B CA 1
ATOM 777 C C . MET B 1 1 ? 6.949 16.094 20.562 1 47.94 1 MET B C 1
ATOM 779 O O . MET B 1 1 ? 7.773 15.281 20.141 1 47.94 1 MET B O 1
ATOM 783 N N . GLN B 1 2 ? 7.027 16.234 21.766 1 60.44 2 GLN B N 1
ATOM 784 C CA . GLN B 1 2 ? 7.508 15.227 22.703 1 60.44 2 GLN B CA 1
ATOM 785 C C . GLN B 1 2 ? 6.742 13.922 22.547 1 60.44 2 GLN B C 1
ATOM 787 O O . GLN B 1 2 ? 5.508 13.906 22.578 1 60.44 2 GLN B O 1
ATOM 792 N N . TRP B 1 3 ? 7.391 12.914 21.938 1 70.25 3 TRP B N 1
ATOM 793 C CA . TRP B 1 3 ? 6.773 11.609 21.75 1 70.25 3 TRP B CA 1
ATOM 794 C C . TRP B 1 3 ? 6.523 10.93 23.094 1 70.25 3 TRP B C 1
ATOM 796 O O . TRP B 1 3 ? 7.445 10.781 23.906 1 70.25 3 TRP B O 1
ATOM 806 N N . SER B 1 4 ? 5.199 10.914 23.5 1 85.25 4 SER B N 1
ATOM 807 C CA . SER B 1 4 ? 4.766 10.133 24.672 1 85.25 4 SER B CA 1
ATOM 808 C C . SER B 1 4 ? 4.477 8.688 24.281 1 85.25 4 SER B C 1
ATOM 810 O O . SER B 1 4 ? 4.355 8.367 23.109 1 85.25 4 SER B O 1
ATOM 812 N N . TYR B 1 5 ? 4.652 7.797 25.281 1 88.06 5 TYR B N 1
ATOM 813 C CA . TYR B 1 5 ? 4.344 6.391 25.062 1 88.06 5 TYR B CA 1
ATOM 814 C C . TYR B 1 5 ? 2.979 6.223 24.422 1 88.06 5 TYR B C 1
ATOM 816 O O . TYR B 1 5 ? 2.785 5.336 23.578 1 88.06 5 TYR B O 1
ATOM 824 N N . SER B 1 6 ? 2.117 7.059 24.828 1 89.5 6 SER B N 1
ATOM 825 C CA . SER B 1 6 ? 0.77 6.977 24.266 1 89.5 6 SER B CA 1
ATOM 826 C C . SER B 1 6 ? 0.764 7.305 22.781 1 89.5 6 SER B C 1
ATOM 828 O O . SER B 1 6 ? 0.074 6.648 22 1 89.5 6 SER B O 1
ATOM 830 N N . ARG B 1 7 ? 1.456 8.344 22.406 1 90.5 7 ARG B N 1
ATOM 831 C CA . ARG B 1 7 ? 1.529 8.719 21 1 90.5 7 ARG B CA 1
ATOM 832 C C . ARG B 1 7 ? 2.201 7.629 20.172 1 90.5 7 ARG B C 1
ATOM 834 O O . ARG B 1 7 ? 1.761 7.324 19.062 1 90.5 7 ARG B O 1
ATOM 841 N N . ILE B 1 8 ? 3.283 7.098 20.734 1 92.81 8 ILE B N 1
ATOM 842 C CA . ILE B 1 8 ? 3.984 6.023 20.031 1 92.81 8 ILE B CA 1
ATOM 843 C C . ILE B 1 8 ? 3.041 4.84 19.828 1 92.81 8 ILE B C 1
ATOM 845 O O . ILE B 1 8 ? 3.01 4.242 18.75 1 92.81 8 ILE B O 1
ATOM 849 N N . ALA B 1 9 ? 2.332 4.551 20.891 1 95.19 9 ALA B N 1
ATOM 850 C CA . ALA B 1 9 ? 1.371 3.453 20.797 1 95.19 9 ALA B CA 1
ATOM 851 C C . ALA B 1 9 ? 0.304 3.748 19.734 1 95.19 9 ALA B C 1
ATOM 853 O O . ALA B 1 9 ? -0.05 2.875 18.938 1 95.19 9 ALA B O 1
ATOM 854 N N . TYR B 1 10 ? -0.171 5 19.719 1 96.75 10 TYR B N 1
ATOM 855 C CA . TYR B 1 10 ? -1.199 5.41 18.766 1 96.75 10 TYR B CA 1
ATOM 856 C C . TYR B 1 10 ? -0.7 5.281 17.328 1 96.75 10 TYR B C 1
ATOM 858 O O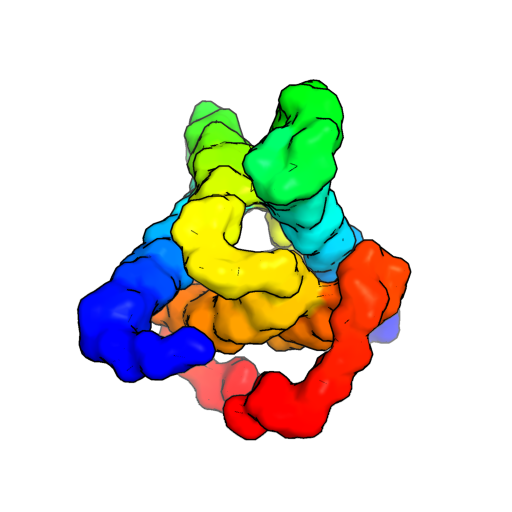 . TYR B 1 10 ? -1.355 4.66 16.484 1 96.75 10 TYR B O 1
ATOM 866 N N . VAL B 1 11 ? 0.426 5.754 17.078 1 96.5 11 VAL B N 1
ATOM 867 C CA . VAL B 1 11 ? 1.03 5.719 15.75 1 96.5 11 VAL B CA 1
ATOM 868 C C . VAL B 1 11 ? 1.263 4.27 15.32 1 96.5 11 VAL B C 1
ATOM 870 O O . VAL B 1 11 ? 0.955 3.893 14.188 1 96.5 11 VAL B O 1
ATOM 873 N N . SER B 1 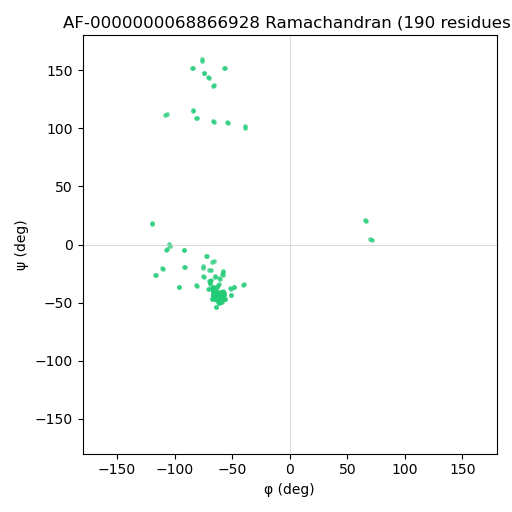12 ? 1.773 3.502 16.281 1 96.69 12 SER B N 1
ATOM 874 C CA . SER B 1 12 ? 2.068 2.104 15.984 1 96.69 12 SER B CA 1
ATOM 875 C C . SER B 1 12 ? 0.797 1.33 15.648 1 96.69 12 SER B C 1
ATOM 877 O O . SER B 1 12 ? 0.784 0.52 14.719 1 96.69 12 SER B O 1
ATOM 879 N N . ILE B 1 13 ? -0.22 1.567 16.422 1 97.44 13 ILE B N 1
ATOM 880 C CA . ILE B 1 13 ? -1.478 0.862 16.203 1 97.44 13 ILE B CA 1
ATOM 881 C C . ILE B 1 13 ? -2.045 1.24 14.836 1 97.44 13 ILE B C 1
ATOM 883 O O . ILE B 1 13 ? -2.518 0.377 14.094 1 97.44 13 ILE B O 1
ATOM 887 N N . LEU B 1 14 ? -1.978 2.533 14.453 1 98.12 14 LEU B N 1
ATOM 888 C CA . LEU B 1 14 ? -2.494 2.969 13.156 1 98.12 14 LEU B CA 1
ATOM 889 C C . LEU B 1 14 ? -1.682 2.369 12.016 1 98.12 14 LEU B C 1
ATOM 891 O O . LEU B 1 14 ? -2.24 1.987 10.984 1 98.12 14 LEU B O 1
ATOM 895 N N . PHE B 1 15 ? -0.347 2.244 12.219 1 97.94 15 PHE B N 1
ATOM 896 C CA . PHE B 1 15 ? 0.474 1.6 11.203 1 97.94 15 PHE B CA 1
ATOM 897 C C . PHE B 1 15 ? 0.102 0.128 11.062 1 97.94 15 PHE B C 1
ATOM 899 O O . PHE B 1 15 ? 0.054 -0.401 9.945 1 97.94 15 PHE B O 1
ATOM 906 N N . PHE B 1 16 ? -0.122 -0.48 12.18 1 97.81 16 PHE B N 1
ATOM 907 C CA . PHE B 1 16 ? -0.495 -1.89 12.156 1 97.81 16 PHE B CA 1
ATOM 908 C C . PHE B 1 16 ? -1.825 -2.086 11.438 1 97.81 16 PHE B C 1
ATOM 910 O O . PHE B 1 16 ? -1.952 -2.963 10.578 1 97.81 16 PHE B O 1
ATOM 917 N N . VAL B 1 17 ? -2.803 -1.274 11.773 1 98.19 17 VAL B N 1
ATOM 918 C CA . VAL B 1 17 ? -4.121 -1.356 11.148 1 98.19 17 VAL B CA 1
ATOM 919 C C . VAL B 1 17 ? -4.004 -1.079 9.648 1 98.19 17 VAL B C 1
ATOM 921 O O . VAL B 1 17 ? -4.605 -1.78 8.836 1 98.19 17 VAL B O 1
ATOM 924 N N . ALA B 1 18 ? -3.252 -0.063 9.242 1 98.44 18 ALA B N 1
ATOM 925 C CA . ALA B 1 18 ? -3.035 0.25 7.832 1 98.44 18 ALA B CA 1
ATOM 926 C C . ALA B 1 18 ? -2.424 -0.938 7.094 1 98.44 18 ALA B C 1
ATOM 928 O O . ALA B 1 18 ? -2.885 -1.309 6.012 1 98.44 18 ALA B O 1
ATOM 929 N N . GLY B 1 19 ? -1.388 -1.542 7.707 1 97.56 19 GLY B N 1
ATOM 930 C CA . GLY B 1 19 ? -0.734 -2.691 7.102 1 97.56 19 GLY B CA 1
ATOM 931 C C . GLY B 1 19 ? -1.668 -3.869 6.895 1 97.56 19 GLY B C 1
ATOM 932 O O . GLY B 1 19 ? -1.671 -4.488 5.828 1 97.56 19 GLY B O 1
ATOM 933 N N . VAL B 1 20 ? -2.471 -4.148 7.926 1 97.69 20 VAL B N 1
ATOM 934 C CA . VAL B 1 20 ? -3.41 -5.262 7.828 1 97.69 20 VAL B CA 1
ATOM 935 C C . VAL B 1 20 ? -4.434 -4.98 6.73 1 97.69 20 VAL B C 1
ATOM 937 O O . VAL B 1 20 ? -4.762 -5.867 5.938 1 97.69 20 VAL B O 1
ATOM 940 N N . ALA B 1 21 ? -4.926 -3.809 6.684 1 98.44 21 ALA B N 1
ATOM 941 C CA . ALA B 1 21 ? -5.91 -3.453 5.668 1 98.44 21 ALA B CA 1
ATOM 942 C C . ALA B 1 21 ? -5.301 -3.496 4.27 1 98.44 21 ALA B C 1
ATOM 944 O O . ALA B 1 21 ? -5.918 -4.012 3.334 1 98.44 21 ALA B O 1
ATOM 945 N N . GLU B 1 22 ? -4.121 -2.926 4.121 1 98.06 22 GLU B N 1
ATOM 946 C CA . GLU B 1 22 ? -3.453 -2.9 2.826 1 98.06 22 GLU B CA 1
ATOM 947 C C . GLU B 1 22 ? -3.1 -4.309 2.357 1 98.06 22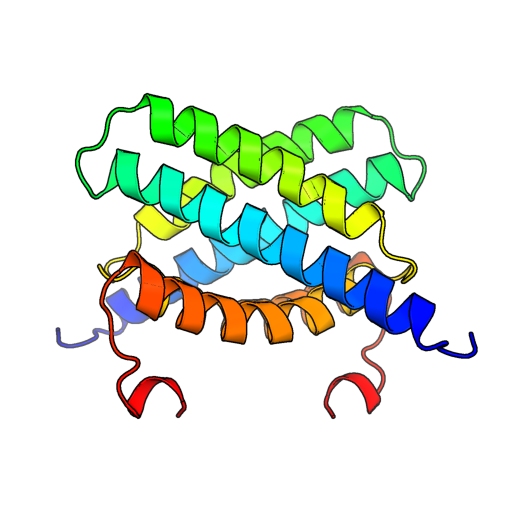 GLU B C 1
ATOM 949 O O . GLU B 1 22 ? -3.479 -4.719 1.26 1 98.06 22 GLU B O 1
ATOM 954 N N . ILE B 1 23 ? -2.4 -5.055 3.174 1 97.5 23 ILE B N 1
ATOM 955 C CA . ILE B 1 23 ? -1.94 -6.395 2.828 1 97.5 23 ILE B CA 1
ATOM 956 C C . ILE B 1 23 ? -3.137 -7.336 2.715 1 97.5 23 ILE B C 1
ATOM 958 O O . ILE B 1 23 ? -3.252 -8.086 1.744 1 97.5 23 ILE B O 1
ATOM 962 N N . GLY B 1 24 ? -4.02 -7.281 3.701 1 97.38 24 GLY B N 1
ATOM 963 C CA . GLY B 1 24 ? -5.215 -8.109 3.664 1 97.38 24 GLY B CA 1
ATOM 964 C C . GLY B 1 24 ? -6.105 -7.824 2.471 1 97.38 24 GLY B C 1
ATOM 965 O O . GLY B 1 24 ? -6.664 -8.742 1.87 1 97.38 24 GLY B O 1
ATOM 966 N N . GLY B 1 25 ? -6.301 -6.523 2.191 1 98.44 25 GLY B N 1
ATOM 967 C CA . GLY B 1 25 ? -7.07 -6.164 1.009 1 98.44 25 GLY B CA 1
ATOM 968 C C . GLY B 1 25 ? -6.457 -6.688 -0.278 1 98.44 25 GLY B C 1
ATOM 969 O O . GLY B 1 25 ? -7.16 -7.258 -1.117 1 98.44 25 GLY B O 1
ATOM 970 N N . GLY B 1 26 ? -5.168 -6.484 -0.441 1 97.94 26 GLY B N 1
ATOM 971 C CA . GLY B 1 26 ? -4.477 -7.039 -1.595 1 97.94 26 GLY B CA 1
ATOM 972 C C . GLY B 1 26 ? -4.566 -8.547 -1.674 1 97.94 26 GLY B C 1
ATOM 973 O O . GLY B 1 26 ? -4.727 -9.109 -2.76 1 97.94 26 GLY B O 1
ATOM 974 N N . TRP B 1 27 ? -4.441 -9.156 -0.522 1 97.12 27 TRP B N 1
ATOM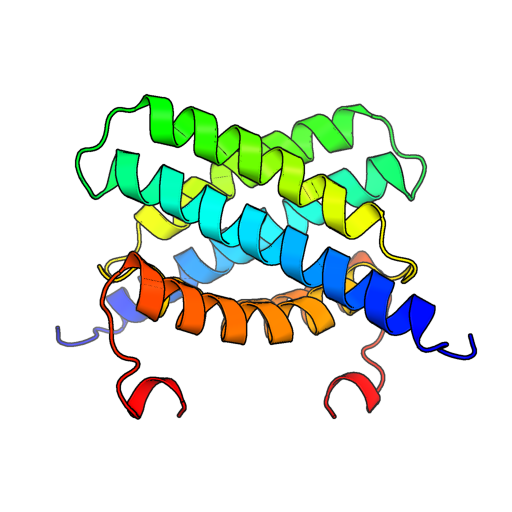 975 C CA . TRP B 1 27 ? -4.52 -10.609 -0.456 1 97.12 27 TRP B CA 1
ATOM 976 C C . TRP B 1 27 ? -5.887 -11.102 -0.911 1 97.12 27 TRP B C 1
ATOM 978 O O . TRP B 1 27 ? -5.988 -12.102 -1.627 1 97.12 27 TRP B O 1
ATOM 988 N N . LEU B 1 28 ? -6.953 -10.438 -0.507 1 98.06 28 LEU B N 1
ATOM 989 C CA . LEU B 1 28 ? -8.297 -10.82 -0.921 1 98.06 28 LEU B CA 1
ATOM 990 C C . LEU B 1 28 ? -8.453 -10.719 -2.436 1 98.06 28 LEU B C 1
ATOM 992 O O . LEU B 1 28 ? -9.039 -11.602 -3.066 1 98.06 28 LEU B O 1
ATOM 996 N N . VAL B 1 29 ? -7.938 -9.68 -3 1 98.56 29 VAL B N 1
ATOM 997 C CA . VAL B 1 29 ? -7.98 -9.531 -4.449 1 98.56 29 VAL B CA 1
ATOM 998 C C . VAL B 1 29 ? -7.18 -10.648 -5.113 1 98.56 29 VAL B C 1
ATOM 1000 O O . VAL B 1 29 ? -7.633 -11.25 -6.09 1 98.56 29 VAL B O 1
ATOM 1003 N N . TRP B 1 30 ? -6.02 -10.938 -4.527 1 97.75 30 TRP B N 1
ATOM 1004 C CA . TRP B 1 30 ? -5.16 -12.016 -4.996 1 97.75 30 TRP B CA 1
ATOM 1005 C C . TRP B 1 30 ? -5.906 -13.352 -4.992 1 97.75 30 TRP B C 1
ATOM 1007 O O . TRP B 1 30 ? -5.824 -14.117 -5.957 1 97.75 30 TRP B O 1
ATOM 1017 N N . GLN B 1 31 ? -6.672 -13.609 -3.957 1 97.19 31 GLN B N 1
ATOM 1018 C CA . GLN B 1 31 ? -7.434 -14.844 -3.848 1 97.19 31 GLN B CA 1
ATOM 1019 C C . GLN B 1 31 ? -8.461 -14.961 -4.965 1 97.19 31 GLN B C 1
ATOM 1021 O O . GLN B 1 31 ? -8.641 -16.031 -5.547 1 97.19 31 GLN B O 1
ATOM 1026 N N . ALA B 1 32 ? -9.086 -13.93 -5.23 1 97.94 32 ALA B N 1
ATOM 1027 C CA . ALA B 1 32 ? -10.133 -13.93 -6.246 1 97.94 32 ALA B CA 1
ATOM 1028 C C . ALA B 1 32 ? -9.547 -14.117 -7.645 1 97.94 32 ALA B C 1
ATOM 1030 O O . ALA B 1 32 ? -10.141 -14.789 -8.484 1 97.94 32 ALA B O 1
ATOM 1031 N N . VAL B 1 33 ? -8.391 -13.602 -7.859 1 97.75 33 VAL B N 1
ATOM 1032 C CA . VAL B 1 33 ? -7.859 -13.531 -9.219 1 97.75 33 VAL B CA 1
ATOM 1033 C C . VAL B 1 33 ? -6.941 -14.727 -9.469 1 97.75 33 VAL B C 1
ATOM 1035 O O . VAL B 1 33 ? -6.961 -15.312 -10.555 1 97.75 33 VAL B O 1
ATOM 1038 N N . ARG B 1 34 ? -6.195 -15.102 -8.391 1 96.12 34 ARG B N 1
ATOM 1039 C CA . ARG B 1 34 ? -5.129 -16.062 -8.633 1 96.12 34 ARG B CA 1
ATOM 1040 C C . ARG B 1 34 ? -5.457 -17.422 -8.008 1 96.12 34 ARG B C 1
ATOM 1042 O O . ARG B 1 34 ? -4.898 -18.438 -8.406 1 96.12 34 ARG B O 1
ATOM 1049 N N . GLU B 1 35 ? -6.32 -17.422 -7.07 1 94.88 35 GLU B N 1
ATOM 1050 C CA . GLU B 1 35 ? -6.488 -18.641 -6.285 1 94.88 35 GLU B CA 1
ATOM 1051 C C . GLU B 1 35 ? -7.91 -19.172 -6.402 1 94.88 35 GLU B C 1
ATOM 1053 O O . GLU B 1 35 ? -8.406 -19.844 -5.492 1 94.88 35 GLU B O 1
ATOM 1058 N N . GLN B 1 36 ? -8.672 -18.766 -7.414 1 95.12 36 GLN B N 1
ATOM 1059 C CA . GLN B 1 36 ? -9.961 -19.344 -7.809 1 95.12 36 GLN B CA 1
ATOM 1060 C C . GLN B 1 36 ? -11.016 -19.109 -6.738 1 95.12 36 GLN B C 1
ATOM 1062 O O . GLN B 1 36 ? -11.93 -19.922 -6.574 1 95.12 36 GLN B O 1
ATOM 1067 N N . LYS B 1 37 ? -10.859 -18.188 -5.879 1 96.75 37 LYS B N 1
ATOM 1068 C CA . LYS B 1 37 ? -11.922 -17.797 -4.961 1 96.75 37 LYS B CA 1
ATOM 1069 C C . LYS B 1 37 ? -12.984 -16.953 -5.672 1 96.75 37 LYS B C 1
ATOM 1071 O O . LYS B 1 37 ? -12.766 -16.5 -6.793 1 96.75 37 LYS B O 1
ATOM 1076 N N . PRO B 1 38 ? -14.164 -16.922 -5.047 1 98.19 38 PRO B N 1
ATOM 1077 C CA . PRO B 1 38 ? -15.242 -16.156 -5.695 1 98.19 38 PRO B CA 1
ATOM 1078 C C . PRO B 1 38 ? -14.867 -14.703 -5.941 1 98.19 38 PRO B C 1
ATOM 1080 O O . PRO B 1 38 ? -14.055 -14.133 -5.207 1 98.19 38 PRO B O 1
ATOM 1083 N N . ARG B 1 39 ? -15.438 -14.141 -6.93 1 97.44 39 ARG B N 1
ATOM 1084 C CA . ARG B 1 39 ? -15.133 -12.789 -7.383 1 97.44 39 ARG B CA 1
ATOM 1085 C C . ARG B 1 39 ? -15.422 -11.766 -6.293 1 97.44 39 ARG B C 1
ATOM 1087 O O . ARG B 1 39 ? -14.773 -10.719 -6.219 1 97.44 39 ARG B O 1
ATOM 1094 N N . TRP B 1 40 ? -16.406 -12.094 -5.441 1 98.25 40 TRP B N 1
ATOM 1095 C CA . TRP B 1 40 ? -16.75 -11.094 -4.434 1 98.25 40 TRP B CA 1
ATOM 1096 C C . TRP B 1 40 ? -15.609 -10.875 -3.453 1 98.25 40 TRP B C 1
ATOM 1098 O O . TRP B 1 40 ? -15.586 -9.875 -2.736 1 98.25 40 TRP B O 1
ATOM 1108 N N . TRP B 1 41 ? -14.586 -11.695 -3.346 1 98.56 41 TRP B N 1
ATOM 1109 C CA . TRP B 1 41 ? -13.383 -11.453 -2.559 1 98.56 41 TRP B CA 1
ATOM 1110 C C . TRP B 1 41 ? -12.633 -10.227 -3.07 1 98.56 41 TRP B C 1
ATOM 1112 O O . TRP B 1 41 ? -12.031 -9.492 -2.287 1 98.56 41 TRP B O 1
ATOM 1122 N N . ALA B 1 42 ? -12.688 -10.039 -4.371 1 98.69 42 ALA B N 1
ATOM 1123 C CA . ALA B 1 42 ? -12.047 -8.859 -4.945 1 98.69 42 ALA B CA 1
ATOM 1124 C C . ALA B 1 42 ? -12.797 -7.586 -4.57 1 98.69 42 ALA B C 1
ATOM 1126 O O . ALA B 1 42 ? -12.195 -6.539 -4.34 1 98.69 42 ALA B O 1
ATOM 1127 N N . VAL B 1 43 ? -14.125 -7.695 -4.551 1 98.69 43 VAL B N 1
ATOM 1128 C CA . VAL B 1 43 ? -14.945 -6.559 -4.156 1 98.69 43 VAL B CA 1
ATOM 1129 C C . VAL B 1 43 ? -14.664 -6.199 -2.697 1 98.69 43 VAL B C 1
ATOM 1131 O O . VAL B 1 43 ? -14.445 -5.031 -2.371 1 98.69 43 VAL B O 1
ATOM 1134 N N . ALA B 1 44 ? -14.656 -7.23 -1.862 1 98.75 44 ALA B N 1
ATOM 1135 C CA . ALA B 1 44 ? -14.336 -7.027 -0.452 1 98.75 44 ALA B CA 1
ATOM 1136 C C . ALA B 1 44 ? -12.93 -6.457 -0.289 1 98.75 44 ALA B C 1
ATOM 1138 O O . ALA B 1 44 ? -12.719 -5.52 0.484 1 98.75 44 ALA B O 1
ATOM 1139 N N . GLY B 1 45 ? -11.953 -7.008 -1.045 1 98.81 45 GLY B N 1
ATOM 1140 C CA . GLY B 1 45 ? -10.586 -6.508 -0.998 1 98.81 45 GLY B CA 1
ATOM 1141 C C . GLY B 1 45 ? -10.469 -5.059 -1.434 1 98.81 45 GLY B C 1
ATOM 1142 O O . GLY B 1 45 ? -9.75 -4.273 -0.805 1 98.81 45 GLY B O 1
ATOM 1143 N N . GLY B 1 46 ? -11.164 -4.699 -2.506 1 98.81 46 GLY B N 1
ATOM 1144 C CA . GLY B 1 46 ? -11.203 -3.312 -2.943 1 98.81 46 GLY B CA 1
ATOM 1145 C C . GLY B 1 46 ? -11.734 -2.367 -1.882 1 98.81 46 GLY B C 1
ATOM 1146 O O . GLY B 1 46 ? -11.164 -1.298 -1.655 1 98.81 46 GLY B O 1
ATOM 1147 N N . ALA B 1 47 ? -12.875 -2.77 -1.238 1 98.81 47 ALA B N 1
ATOM 1148 C CA . ALA B 1 47 ? -13.453 -1.952 -0.172 1 98.81 47 ALA B CA 1
ATOM 1149 C C . ALA B 1 47 ? -12.461 -1.771 0.973 1 98.81 47 ALA B C 1
ATOM 1151 O O . ALA B 1 47 ? -12.32 -0.671 1.515 1 98.81 47 ALA B O 1
ATOM 1152 N N . VAL B 1 48 ? -11.742 -2.811 1.326 1 98.88 48 VAL B N 1
ATOM 1153 C CA . VAL B 1 48 ? -10.758 -2.766 2.402 1 98.88 48 VAL B CA 1
ATOM 1154 C C . VAL B 1 48 ? -9.609 -1.846 2.01 1 98.88 48 VAL B C 1
ATOM 1156 O O . VAL B 1 48 ? -9.102 -1.086 2.84 1 98.88 48 VAL B O 1
ATOM 1159 N N . LEU B 1 49 ? -9.219 -1.867 0.743 1 98.88 49 LEU B N 1
ATOM 1160 C CA . LEU B 1 49 ? -8.148 -1.01 0.258 1 98.88 49 LEU B CA 1
ATOM 1161 C C . LEU B 1 49 ? -8.562 0.457 0.294 1 98.88 49 LEU B C 1
ATOM 1163 O O . LEU B 1 49 ? -7.742 1.332 0.587 1 98.88 49 LEU B O 1
ATOM 1167 N N . VAL B 1 50 ? -9.797 0.714 -0.013 1 98.88 50 VAL B N 1
ATOM 1168 C CA . VAL B 1 50 ? -10.289 2.082 0.106 1 98.88 50 VAL B CA 1
ATOM 1169 C C . VAL B 1 50 ? -10.219 2.531 1.564 1 98.88 50 VAL B C 1
ATOM 1171 O O . VAL B 1 50 ? -9.758 3.637 1.86 1 98.88 50 VAL B O 1
ATOM 1174 N N . LEU B 1 51 ? -10.672 1.677 2.467 1 98.69 51 LEU B N 1
ATOM 1175 C CA . LEU B 1 51 ? -10.594 1.991 3.889 1 98.69 51 LEU B CA 1
ATOM 1176 C C . LEU B 1 5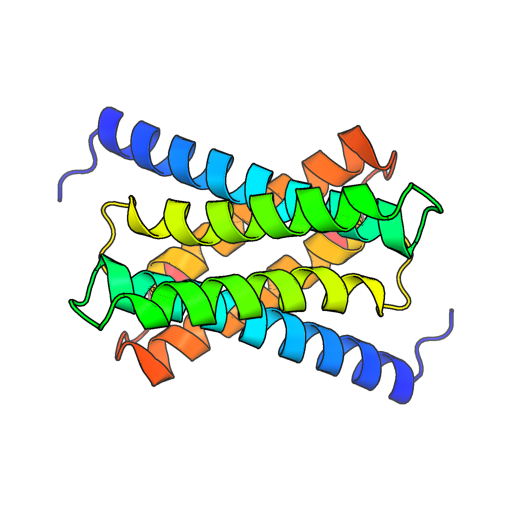1 ? -9.148 2.23 4.316 1 98.69 51 LEU B C 1
ATOM 1178 O O . LEU B 1 51 ? -8.875 3.139 5.102 1 98.69 51 LEU B O 1
ATOM 1182 N N . TYR B 1 52 ? -8.164 1.388 3.832 1 98.69 52 TYR B N 1
ATOM 1183 C CA . TYR B 1 52 ? -6.742 1.594 4.086 1 98.69 52 TYR B CA 1
ATOM 1184 C C . TYR B 1 52 ? -6.328 3.018 3.74 1 98.69 52 TYR B C 1
ATOM 1186 O O . TYR B 1 52 ? -5.555 3.641 4.473 1 98.69 52 TYR B O 1
ATOM 1194 N N . GLY B 1 53 ? -6.773 3.57 2.619 1 98.56 53 GLY B N 1
ATOM 1195 C CA . GLY B 1 53 ? -6.395 4.902 2.174 1 98.56 53 GLY B CA 1
ATOM 1196 C C . GLY B 1 53 ? -6.727 5.984 3.182 1 98.56 53 GLY B C 1
ATOM 1197 O O . GLY B 1 53 ? -6.113 7.055 3.174 1 98.56 53 GLY B O 1
ATOM 1198 N N . PHE B 1 54 ? -7.711 5.719 4.074 1 98.75 54 PHE B N 1
ATOM 1199 C CA . PHE B 1 54 ? -8.133 6.719 5.047 1 98.75 54 PHE B CA 1
ATOM 1200 C C . PHE B 1 54 ? -7.352 6.586 6.344 1 98.75 54 PHE B C 1
ATOM 1202 O O . PHE B 1 54 ? -7.27 7.531 7.129 1 98.75 54 PHE B O 1
ATOM 1209 N N . VAL B 1 55 ? -6.738 5.492 6.613 1 98.56 55 VAL B N 1
ATOM 1210 C CA . VAL B 1 55 ? -6.078 5.238 7.891 1 98.56 55 VAL B CA 1
ATOM 1211 C C . VAL B 1 55 ? -4.875 6.168 8.047 1 98.56 55 VAL B C 1
ATOM 1213 O O . VAL B 1 55 ? -4.691 6.777 9.102 1 98.56 55 VAL B O 1
ATOM 1216 N N . PRO B 1 56 ? -3.988 6.379 7 1 97.56 56 PRO B N 1
ATOM 1217 C CA . PRO B 1 56 ? -2.854 7.297 7.133 1 97.56 56 PRO B CA 1
ATOM 1218 C C . PRO B 1 56 ? -3.285 8.719 7.48 1 97.56 56 PRO B C 1
ATOM 1220 O O . PRO B 1 56 ? -2.529 9.461 8.117 1 97.56 56 PRO B O 1
ATOM 1223 N N . THR B 1 57 ? -4.48 9.055 7.113 1 98.06 57 THR B N 1
ATOM 1224 C CA . THR B 1 57 ? -4.926 10.422 7.367 1 98.06 57 THR B CA 1
ATOM 1225 C C . THR B 1 57 ? -5.191 10.641 8.852 1 98.06 57 THR B C 1
ATOM 1227 O O . THR B 1 57 ? -5.332 11.781 9.305 1 98.06 57 THR B O 1
ATOM 1230 N N . LEU B 1 58 ? -5.191 9.625 9.633 1 97.62 58 LEU B N 1
ATOM 1231 C CA . LEU B 1 58 ? -5.43 9.719 11.07 1 97.62 58 LEU B CA 1
ATOM 1232 C C . LEU B 1 58 ? -4.117 9.883 11.828 1 97.62 58 LEU B C 1
ATOM 1234 O O . LEU B 1 58 ? -4.121 10.102 13.047 1 97.62 58 LEU B O 1
ATOM 1238 N N . GLN B 1 59 ? -3.029 9.812 11.133 1 97 59 GLN B N 1
ATOM 1239 C CA . GLN B 1 59 ? -1.712 9.898 11.75 1 97 59 GLN B CA 1
ATOM 1240 C C . GLN B 1 59 ? -1.395 11.336 12.164 1 97 59 GLN B C 1
ATOM 1242 O O . GLN B 1 59 ? -1.797 12.281 11.492 1 97 59 GLN B O 1
ATOM 1247 N N . PRO B 1 60 ? -0.657 11.5 13.234 1 94.12 60 PRO B N 1
ATOM 1248 C CA . PRO B 1 60 ? -0.307 12.859 13.664 1 94.12 60 PRO B CA 1
ATOM 1249 C C . PRO B 1 60 ? 0.783 13.484 12.797 1 94.12 60 PRO B C 1
ATOM 1251 O O . PRO B 1 60 ? 0.969 14.703 12.82 1 94.12 60 PRO B O 1
ATOM 1254 N N . LEU B 1 61 ? 1.523 12.734 12.078 1 88.25 61 LEU B N 1
ATOM 1255 C CA . LEU B 1 61 ? 2.514 13.258 11.148 1 88.25 61 LEU B CA 1
ATOM 1256 C C . LEU B 1 61 ? 1.837 13.992 9.992 1 88.25 61 LEU B C 1
ATOM 1258 O O . LEU B 1 61 ? 0.846 13.508 9.445 1 88.25 61 LEU B O 1
ATOM 1262 N N . ASN B 1 62 ? 2.371 15.133 9.633 1 88.94 62 ASN B N 1
ATOM 1263 C CA . ASN B 1 62 ? 1.694 15.984 8.664 1 88.94 62 ASN B CA 1
ATOM 1264 C C . ASN B 1 62 ? 2.361 15.906 7.293 1 88.94 62 ASN B C 1
ATOM 1266 O O . ASN B 1 62 ? 1.896 16.531 6.336 1 88.94 62 ASN B O 1
ATOM 1270 N N . ASP B 1 63 ? 3.367 15.188 7.16 1 87.69 63 ASP B N 1
ATOM 1271 C CA . ASP B 1 63 ? 4.074 15.023 5.891 1 87.69 63 ASP B CA 1
ATOM 1272 C C . ASP B 1 63 ? 3.811 13.648 5.289 1 87.69 63 ASP B C 1
ATOM 1274 O O . ASP B 1 63 ? 4.297 12.641 5.797 1 87.69 63 ASP B O 1
ATOM 1278 N N . PHE B 1 64 ? 3.086 13.703 4.168 1 91.81 64 PHE B N 1
ATOM 1279 C CA . PHE B 1 64 ? 2.635 12.453 3.559 1 91.81 64 PHE B CA 1
ATOM 1280 C C . PHE B 1 64 ? 3.822 11.594 3.141 1 91.81 64 PHE B C 1
ATOM 1282 O O . PHE B 1 64 ? 3.877 10.406 3.459 1 91.81 64 PHE B O 1
ATOM 1289 N N . GLY B 1 65 ? 4.777 12.18 2.412 1 89.06 65 GLY B N 1
ATOM 1290 C CA . GLY B 1 65 ? 5.93 11.43 1.94 1 89.06 65 GLY B CA 1
ATOM 1291 C C . GLY B 1 65 ? 6.715 10.773 3.061 1 89.06 65 GLY B C 1
ATOM 1292 O O . GLY B 1 65 ? 7.09 9.602 2.961 1 89.06 65 GLY B O 1
ATOM 1293 N N . ARG B 1 66 ? 6.914 11.516 4.129 1 88.31 66 ARG B N 1
ATOM 1294 C CA . ARG B 1 66 ? 7.617 10.992 5.293 1 88.31 66 ARG B CA 1
ATOM 1295 C C . ARG B 1 66 ? 6.809 9.891 5.969 1 88.31 66 ARG B C 1
ATOM 1297 O O . ARG B 1 66 ? 7.359 8.875 6.398 1 88.31 66 ARG B O 1
ATOM 1304 N N . LEU B 1 67 ? 5.594 10.141 6.102 1 93.25 67 LEU B N 1
ATOM 1305 C CA . LEU B 1 67 ? 4.707 9.164 6.719 1 93.25 67 LEU B CA 1
ATOM 1306 C C . LEU B 1 67 ? 4.762 7.828 5.98 1 93.25 67 LEU B C 1
ATOM 1308 O O . LEU B 1 67 ? 4.91 6.773 6.602 1 93.25 67 LEU B O 1
ATOM 1312 N N . TYR B 1 68 ? 4.68 7.902 4.652 1 95.25 68 TYR B N 1
ATOM 1313 C CA . TYR B 1 68 ? 4.684 6.684 3.852 1 95.25 68 TYR B CA 1
ATOM 1314 C C . TYR B 1 68 ? 6.051 6.012 3.889 1 95.25 68 TYR B C 1
ATOM 1316 O O . TYR B 1 68 ? 6.145 4.781 3.861 1 95.25 68 TYR B O 1
ATOM 1324 N N . ALA B 1 69 ? 7.105 6.77 4.004 1 91.81 69 ALA B N 1
ATOM 1325 C CA . ALA B 1 69 ? 8.445 6.184 4.094 1 91.81 69 ALA B CA 1
ATOM 1326 C C . ALA B 1 69 ? 8.609 5.395 5.391 1 91.81 69 ALA B C 1
ATOM 1328 O O . ALA B 1 69 ? 9.133 4.281 5.383 1 91.81 69 ALA B O 1
ATOM 1329 N N . VAL B 1 70 ? 8.156 5.934 6.445 1 92.12 70 VAL B N 1
ATOM 1330 C CA . VAL B 1 70 ? 8.227 5.258 7.738 1 92.12 70 VAL B CA 1
ATOM 1331 C C . VAL B 1 70 ? 7.32 4.027 7.727 1 92.12 70 VAL B C 1
ATOM 1333 O O . VAL B 1 70 ? 7.719 2.951 8.18 1 92.12 70 VAL B O 1
ATOM 1336 N N . TYR B 1 71 ? 6.254 4.195 7.164 1 95.38 71 TYR B N 1
ATOM 1337 C CA . TYR B 1 71 ? 5.297 3.1 7.066 1 95.38 71 TYR B CA 1
ATOM 1338 C C . TYR B 1 71 ? 5.867 1.95 6.242 1 95.38 71 TYR B C 1
ATOM 1340 O O . TYR B 1 71 ? 5.605 0.781 6.535 1 95.38 71 TYR B O 1
ATOM 1348 N N . GLY B 1 72 ? 6.559 2.264 5.145 1 93.25 72 GLY B N 1
ATOM 1349 C CA . GLY B 1 72 ? 7.152 1.231 4.309 1 93.25 72 GLY B CA 1
ATOM 1350 C C . GLY B 1 72 ? 7.996 0.244 5.094 1 93.25 72 GLY B C 1
ATOM 1351 O O . GLY B 1 72 ? 8.008 -0.95 4.785 1 93.25 72 GLY B O 1
ATOM 1352 N N . GLY B 1 73 ? 8.695 0.786 6.066 1 90.88 73 GLY B N 1
ATOM 1353 C CA . GLY B 1 73 ? 9.461 -0.105 6.926 1 90.88 73 GLY B CA 1
ATOM 1354 C C . GLY B 1 73 ? 8.594 -1.098 7.676 1 90.88 73 GLY B C 1
ATOM 1355 O O . GLY B 1 73 ? 8.898 -2.291 7.715 1 90.88 73 GLY B O 1
ATOM 1356 N N . VAL B 1 74 ? 7.566 -0.693 8.258 1 93.88 74 VAL B N 1
ATOM 1357 C CA . VAL B 1 74 ? 6.621 -1.535 8.977 1 93.88 74 VAL B CA 1
ATOM 1358 C C . VAL B 1 74 ? 5.969 -2.525 8.016 1 93.88 74 VAL B C 1
ATOM 1360 O O . VAL B 1 74 ? 5.812 -3.705 8.344 1 93.88 74 VAL B O 1
ATOM 1363 N N . PHE B 1 75 ? 5.742 -2.111 6.902 1 94.88 75 PHE B N 1
ATOM 1364 C CA . PHE B 1 75 ? 5.082 -2.879 5.852 1 94.88 75 PHE B CA 1
ATOM 1365 C C . PHE B 1 75 ? 5.891 -4.121 5.5 1 94.88 75 PHE B C 1
ATOM 1367 O O . PHE B 1 75 ? 5.336 -5.207 5.34 1 94.88 75 PHE B O 1
ATOM 1374 N N . ILE B 1 76 ? 7.137 -3.943 5.336 1 92.81 76 ILE B N 1
ATOM 1375 C CA . ILE B 1 76 ? 7.996 -5.062 4.961 1 92.81 76 ILE B CA 1
ATOM 1376 C C . ILE B 1 76 ? 7.902 -6.16 6.02 1 92.81 76 ILE B C 1
ATOM 1378 O O . ILE B 1 76 ? 7.699 -7.332 5.688 1 92.81 76 ILE B O 1
ATOM 1382 N N . GLY B 1 77 ? 8.047 -5.766 7.285 1 91.88 77 GLY B N 1
ATOM 1383 C CA . GLY B 1 77 ? 7.922 -6.738 8.359 1 91.88 77 GLY B CA 1
ATOM 1384 C C . GLY B 1 77 ? 6.57 -7.434 8.383 1 91.88 77 GLY B C 1
ATOM 1385 O O . GLY B 1 77 ? 6.496 -8.656 8.523 1 91.88 77 GLY B O 1
ATOM 1386 N N . MET B 1 78 ? 5.57 -6.699 8.211 1 95.25 78 MET B N 1
ATOM 1387 C CA . MET B 1 78 ? 4.219 -7.246 8.258 1 95.25 78 MET B CA 1
ATOM 1388 C C . MET B 1 78 ? 3.959 -8.164 7.066 1 95.25 78 MET B C 1
ATOM 1390 O O . MET B 1 78 ? 3.215 -9.133 7.18 1 95.25 78 MET B O 1
ATOM 1394 N N . SER B 1 79 ? 4.574 -7.895 5.953 1 92.94 79 SER B N 1
ATOM 1395 C CA . SER B 1 79 ? 4.387 -8.742 4.781 1 92.94 79 SER B CA 1
ATOM 1396 C C . SER B 1 79 ? 4.977 -10.133 5.004 1 92.94 79 SER B C 1
ATOM 1398 O O . SER B 1 79 ? 4.414 -11.133 4.555 1 92.94 79 SER B O 1
ATOM 1400 N N . PHE B 1 80 ? 6.145 -10.195 5.613 1 88.62 80 PHE B N 1
ATOM 1401 C CA . PHE B 1 80 ? 6.742 -11.484 5.918 1 88.62 80 PHE B CA 1
AT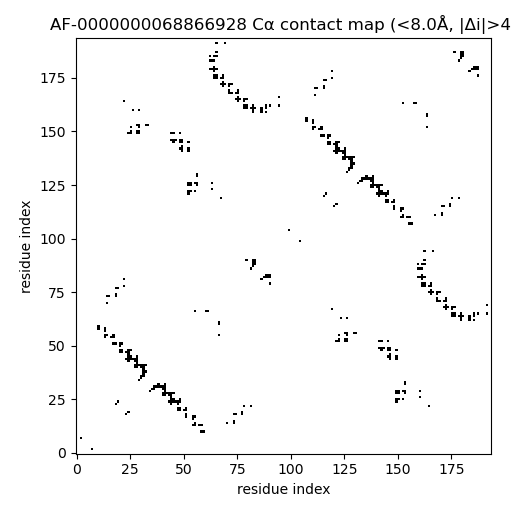OM 1402 C C . PHE B 1 80 ? 5.879 -12.266 6.906 1 88.62 80 PHE B C 1
ATOM 1404 O O . PHE B 1 80 ? 5.66 -13.469 6.738 1 88.62 80 PHE B O 1
ATOM 1411 N N . VAL B 1 81 ? 5.469 -11.586 7.953 1 92.12 81 VAL B N 1
ATOM 1412 C CA . VAL B 1 81 ? 4.609 -12.219 8.953 1 92.12 81 VAL B CA 1
ATOM 1413 C C . VAL B 1 81 ? 3.336 -12.734 8.289 1 92.12 81 VAL B C 1
ATOM 1415 O O . VAL B 1 81 ? 2.893 -13.852 8.562 1 92.12 81 VAL B O 1
ATOM 1418 N N . TRP B 1 82 ? 2.768 -11.969 7.359 1 92.38 82 TRP B N 1
ATOM 1419 C CA . TRP B 1 82 ? 1.565 -12.359 6.629 1 92.38 82 TRP B CA 1
ATOM 1420 C C . TRP B 1 82 ? 1.812 -13.617 5.809 1 92.38 82 TRP B C 1
ATOM 1422 O O . TRP B 1 82 ? 1.008 -14.555 5.84 1 92.38 82 TRP B O 1
ATOM 1432 N N . GLY B 1 83 ? 2.881 -13.602 5.074 1 86.31 83 GLY B N 1
ATOM 1433 C CA . GLY B 1 83 ? 3.23 -14.773 4.293 1 86.31 83 GLY B CA 1
ATOM 1434 C C . GLY B 1 83 ? 3.393 -16.031 5.137 1 86.31 83 GLY B C 1
ATOM 1435 O O . GLY B 1 83 ? 2.963 -17.109 4.734 1 86.31 83 GLY B O 1
ATOM 1436 N N . TYR B 1 84 ? 4 -15.836 6.223 1 86 84 TYR B N 1
ATOM 1437 C CA . TYR B 1 84 ? 4.207 -16.953 7.133 1 86 84 TYR B CA 1
ATOM 1438 C C . TYR B 1 84 ? 2.875 -17.484 7.652 1 86 84 TYR B C 1
ATOM 1440 O O . TYR B 1 84 ? 2.65 -18.703 7.68 1 86 84 TYR B O 1
ATOM 1448 N N . LEU B 1 85 ? 1.987 -16.656 7.988 1 87.5 85 LEU B N 1
ATOM 1449 C CA . LEU B 1 85 ? 0.734 -17.016 8.633 1 87.5 85 LEU B CA 1
ATOM 1450 C C . LEU B 1 85 ? -0.283 -17.516 7.609 1 87.5 85 LEU B C 1
ATOM 1452 O O . LEU B 1 85 ? -1.061 -18.422 7.891 1 87.5 85 LEU B O 1
ATOM 1456 N N . PHE B 1 86 ? -0.29 -16.953 6.402 1 83.75 86 PHE B N 1
ATOM 1457 C CA . PHE B 1 86 ? -1.427 -17.172 5.516 1 83.75 86 PHE B CA 1
ATOM 1458 C C . PHE B 1 86 ? -0.994 -17.922 4.262 1 83.75 86 PHE B C 1
ATOM 1460 O O . PHE B 1 86 ? -1.802 -18.609 3.629 1 83.75 86 PHE B O 1
ATOM 1467 N N . ASP B 1 87 ? 0.27 -17.766 3.908 1 76.19 87 ASP B N 1
ATOM 1468 C CA . ASP B 1 87 ? 0.686 -18.375 2.646 1 76.19 87 ASP B CA 1
ATOM 1469 C C . ASP B 1 87 ? 1.562 -19.594 2.893 1 76.19 87 ASP B C 1
ATOM 1471 O O . ASP B 1 87 ? 1.888 -20.328 1.956 1 76.19 87 ASP B O 1
ATOM 1475 N N . GLY B 1 88 ? 1.852 -19.828 4.09 1 73.69 88 GLY B N 1
ATOM 1476 C CA . GLY B 1 88 ? 2.658 -21 4.426 1 73.69 88 GLY B CA 1
ATOM 1477 C C . GLY B 1 88 ? 4.109 -20.859 4 1 73.69 88 GLY B C 1
ATOM 1478 O O . GLY B 1 88 ? 4.809 -21.859 3.832 1 73.69 88 GLY B O 1
ATOM 1479 N N . ILE B 1 89 ? 4.445 -19.641 3.445 1 64.81 89 ILE B N 1
ATOM 1480 C CA . ILE B 1 89 ? 5.801 -19.453 2.939 1 64.81 89 ILE B CA 1
ATOM 1481 C C . ILE B 1 89 ? 6.73 -19.062 4.086 1 64.81 89 ILE B C 1
ATOM 1483 O O . ILE B 1 89 ? 6.379 -18.234 4.93 1 64.81 89 ILE B O 1
ATOM 1487 N N . VAL B 1 90 ? 7.691 -20 4.324 1 57.59 90 VAL B N 1
ATOM 1488 C CA . VAL B 1 90 ? 8.742 -19.719 5.301 1 57.59 90 VAL B CA 1
ATOM 1489 C C . VAL B 1 90 ? 9.828 -18.859 4.66 1 57.59 90 VAL B C 1
ATOM 1491 O O . VAL B 1 90 ? 10.289 -19.141 3.553 1 57.59 90 VAL B O 1
ATOM 1494 N N . PRO B 1 91 ? 9.898 -17.516 5.094 1 55.62 91 PRO B N 1
ATOM 1495 C CA . PRO B 1 91 ? 10.953 -16.656 4.543 1 55.62 91 PRO B CA 1
ATOM 1496 C C . PRO B 1 91 ? 12.281 -17.391 4.363 1 55.62 91 PRO B C 1
ATOM 1498 O O . PRO B 1 91 ? 12.727 -18.094 5.27 1 55.62 91 PRO B O 1
ATOM 1501 N N . ASP B 1 92 ? 12.547 -17.781 3.213 1 50.38 92 ASP B N 1
ATOM 1502 C CA . ASP B 1 92 ? 13.898 -18.312 3.045 1 50.38 92 ASP B CA 1
ATOM 1503 C C . ASP B 1 92 ? 14.938 -17.188 3.135 1 50.38 92 ASP B C 1
ATOM 1505 O O . ASP B 1 92 ? 14.617 -16.031 2.908 1 50.38 92 ASP B O 1
ATOM 1509 N N . THR B 1 93 ? 16.047 -17.453 3.705 1 45.84 93 THR B N 1
ATOM 1510 C CA . THR B 1 93 ? 17.203 -16.609 4.016 1 45.84 93 THR B CA 1
ATOM 1511 C C . THR B 1 93 ? 17.484 -15.648 2.867 1 45.84 93 THR B C 1
ATOM 1513 O O . THR B 1 93 ? 18.172 -14.641 3.053 1 45.84 93 THR B O 1
ATOM 1516 N N . GLY B 1 94 ? 17.328 -15.859 1.672 1 43.75 94 GLY B N 1
ATOM 1517 C CA . GLY B 1 94 ? 17.688 -14.992 0.562 1 43.75 94 GLY B CA 1
ATOM 1518 C C . GLY B 1 94 ? 16.844 -13.734 0.483 1 43.75 94 GLY B C 1
ATOM 1519 O O . GLY B 1 94 ? 17.078 -12.867 -0.354 1 43.75 94 GLY B O 1
ATOM 1520 N N . ASP B 1 95 ? 15.734 -13.602 0.977 1 46.81 95 ASP B N 1
ATOM 1521 C CA . ASP B 1 95 ? 14.805 -12.477 0.966 1 46.81 95 ASP B CA 1
ATOM 1522 C C . ASP B 1 95 ? 15.383 -11.273 1.715 1 46.81 95 ASP B C 1
ATOM 1524 O O . ASP B 1 95 ? 14.93 -10.148 1.532 1 46.81 95 ASP B O 1
ATO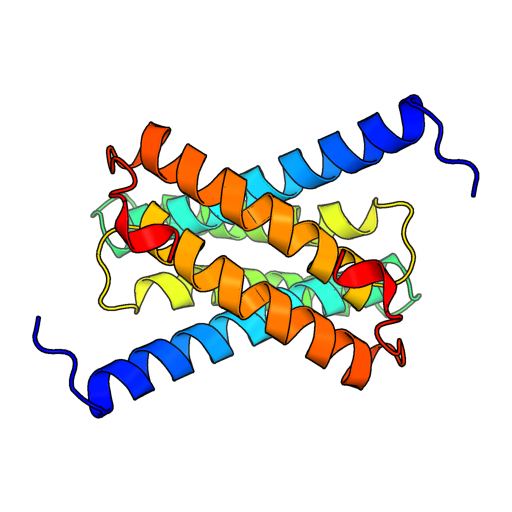M 1528 N N . TRP B 1 96 ? 16.219 -11.547 2.631 1 36.5 96 TRP B N 1
ATOM 1529 C CA . TRP B 1 96 ? 16.859 -10.5 3.422 1 36.5 96 TRP B CA 1
ATOM 1530 C C . TRP B 1 96 ? 17.938 -9.789 2.617 1 36.5 96 TRP B C 1
ATOM 1532 O O . TRP B 1 96 ? 18.484 -8.766 3.049 1 36.5 96 TRP B O 1
ATOM 1542 N N . VAL B 1 97 ? 18.594 -10.43 1.608 1 33.94 97 VAL B N 1
ATOM 1543 C CA . VAL B 1 97 ? 19.797 -9.852 1.029 1 33.94 97 VAL B CA 1
ATOM 1544 C C . VAL B 1 97 ? 19.422 -8.891 -0.097 1 33.94 97 VAL B C 1
ATOM 1546 O O . VAL B 1 97 ? 18.547 -9.188 -0.906 1 33.94 97 VAL B O 1
#

Solvent-accessible surface area (backbone atoms only — not comparable to full-atom values): 10088 Å² total; per-residue (Å²): 128,87,83,44,73,66,54,52,49,50,51,50,51,49,50,50,52,30,42,50,28,41,53,50,11,31,46,29,24,35,33,22,74,73,62,77,38,60,64,64,36,30,54,53,10,30,55,34,25,33,53,26,37,53,43,66,66,72,46,88,69,86,46,66,25,59,49,46,31,58,44,23,58,56,39,27,58,50,22,47,53,46,11,42,74,73,65,69,42,72,85,56,80,71,77,80,108,128,86,84,42,72,65,52,51,50,50,51,48,51,48,50,50,52,29,41,50,28,42,52,49,12,31,47,29,24,33,33,24,74,74,62,77,39,62,65,63,36,31,55,53,10,29,54,34,24,30,53,25,37,53,44,68,65,71,45,88,69,87,47,65,26,59,49,45,31,58,45,23,59,56,39,26,57,51,23,47,54,45,10,42,74,72,64,69,43,71,86,54,80,70,78,79,110

Radius of gyration: 16.47 Å; Cα contacts (8 Å, |Δi|>4): 271; chains: 2; bounding box: 36×42×45 Å

InterPro domains:
  IPR003844 Uncharacterised protein family UPF0060 [PF02694] (13-97)
  IPR003844 Uncharacterised protein family UPF0060 [PTHR36116] (10-97)
  IPR037185 Multidrug transporter EmrE superfamily [SSF103481] (14-96)

Nearest PDB structures (foldseek):
  8uwu-assembly1_A  TM=7.482E-01  e=2.489E-01  Escherichia coli
  8uoz-assembly1_A  TM=7.647E-01  e=1.368E+00  Escherichia coli
  7szt-assembly1_B  TM=5.921E-01  e=7.323E-01  Clostridiales bacterium oral taxon 876
  7mgx-assembly2_F  TM=6.568E-01  e=1.292E+00  Escherichia coli
  8uwu-assembly1_A  TM=7.488E-01  e=3.780E-01  Escherichia coli

Secondary structure (DSSP, 8-state):
----HHHHHHHHHHHHHHHHHHHHHHHHHHHHHHS---THHHHHHHHHHHHHHHGGGGSS---HHHHHHHHHHHHHHHHHHHIIIII-----GGGG-/----HHHHHHHHHHHHHHHHHHHHHHHHHHHHHHS---THHHHHHHHHHHHHHHSGGGSS---HHHHHHHHHHHHHHHHHHHIIIII-----GGGG-

Foldseek 3Di:
DPDDPVLVVVLVVLLVLLLCLLLVLVVLLCCVPPVVDPVVSNVVSVVSNVVSVCSLVPRPDDDPVVSVVVSVVVNVVVNQVCCVVPVVDDPDPVVVD/DPDDPVLVVVLVVLLVLLLCLLLVLVVLLCCVPPVVDPVVSNVVSVVSNVVSVCSLVPRPDDDPVVSVVVSVVVNVVVNQVCCVVPVVDNPDPVVVD

pLDDT: mean 89.25, std 15.5, range [33.94, 98.88]

Sequence (194 aa):
MQWSYSRIAYVSILFFVAGVAEIGGGWLVWQAVREQKPRWWAVAGGAVLVLYGFVPTLQPLNDFGRLYAVYGGVFIGMSFVWGYLFDGIVPDTGDWVMQWSYSRIAYVSILFFVAGVAEIGGGWLVWQAVREQKPRWWAVAGGAVLVLYGFVPTLQPLNDFGRLYAVYGGVFIGMSFVWGYLFDGIVPDTGDWV

Organism: Emiliania huxleyi (strain CCMP1516) (NCBI:txid280463)